Protein AF-C6PNU1-F1 (afdb_monomer_lite)

Structure (mmCIF, N/CA/C/O backbone):
data_AF-C6PNU1-F1
#
_entry.id   AF-C6PNU1-F1
#
loop_
_atom_site.group_PDB
_atom_site.id
_atom_site.type_symbol
_atom_site.label_atom_id
_atom_site.label_alt_id
_atom_site.label_comp_id
_atom_site.label_asym_id
_atom_site.label_entity_id
_atom_site.label_seq_id
_atom_site.pdbx_PDB_ins_code
_atom_site.Cartn_x
_atom_site.Cartn_y
_atom_site.Cartn_z
_atom_site.occupancy
_atom_site.B_iso_or_equiv
_atom_site.auth_seq_id
_atom_site.auth_comp_id
_atom_site.auth_asym_id
_atom_site.auth_atom_id
_atom_site.pdbx_PDB_model_num
ATOM 1 N N . MET A 1 1 ? -0.061 -14.669 -3.902 1.00 95.38 1 MET A N 1
ATOM 2 C CA . MET A 1 1 ? -0.138 -13.484 -3.033 1.00 95.38 1 MET A CA 1
ATOM 3 C C . MET A 1 1 ? -1.564 -12.977 -3.040 1.00 95.38 1 MET A C 1
ATOM 5 O O . MET A 1 1 ? -2.194 -13.043 -4.093 1.00 95.38 1 MET A O 1
ATOM 9 N N . LYS A 1 2 ? -2.041 -12.479 -1.906 1.00 98.56 2 LYS A N 1
ATOM 10 C CA . LYS A 1 2 ? -3.254 -11.677 -1.759 1.00 98.56 2 LYS A CA 1
ATOM 11 C C . LYS A 1 2 ? -2.869 -10.204 -1.843 1.00 98.56 2 LYS A C 1
ATOM 13 O O . LYS A 1 2 ? -2.161 -9.706 -0.969 1.00 98.56 2 LYS A O 1
ATOM 18 N N . VAL A 1 3 ? -3.282 -9.538 -2.913 1.00 98.75 3 VAL A N 1
ATOM 19 C CA . VAL A 1 3 ? -2.970 -8.137 -3.204 1.00 98.75 3 VAL A CA 1
ATOM 20 C C . VAL A 1 3 ? -4.196 -7.291 -2.886 1.00 98.75 3 VAL A C 1
ATOM 22 O O . VAL A 1 3 ? -5.222 -7.397 -3.553 1.00 98.75 3 VAL A O 1
ATOM 25 N N . ALA A 1 4 ? -4.090 -6.455 -1.861 1.00 98.88 4 ALA A N 1
ATOM 26 C CA . ALA A 1 4 ? -5.119 -5.494 -1.503 1.00 98.88 4 ALA A CA 1
ATOM 27 C C . ALA A 1 4 ? -4.995 -4.224 -2.343 1.00 98.88 4 ALA A C 1
ATOM 29 O O . ALA A 1 4 ? -3.889 -3.746 -2.606 1.00 98.88 4 ALA A O 1
ATOM 30 N N . ILE A 1 5 ? -6.133 -3.637 -2.687 1.00 98.88 5 ILE A N 1
ATOM 31 C CA . ILE A 1 5 ? -6.217 -2.293 -3.247 1.00 98.88 5 ILE A CA 1
ATOM 32 C C . ILE A 1 5 ? -7.028 -1.446 -2.292 1.00 98.88 5 ILE A C 1
ATOM 34 O O . ILE A 1 5 ? -8.172 -1.783 -1.989 1.00 98.88 5 ILE A O 1
ATOM 38 N N . ILE A 1 6 ? -6.419 -0.367 -1.809 1.00 98.81 6 ILE A N 1
ATOM 39 C CA . ILE A 1 6 ? -7.127 0.638 -1.028 1.00 98.81 6 ILE A CA 1
ATOM 40 C C . ILE A 1 6 ? -6.491 2.012 -1.212 1.00 98.81 6 ILE A C 1
ATOM 42 O O . ILE A 1 6 ? -5.275 2.125 -1.116 1.00 98.81 6 ILE A O 1
ATOM 46 N N . GLN A 1 7 ? -7.263 3.067 -1.464 1.00 98.56 7 GLN A N 1
ATOM 47 C CA . GLN A 1 7 ? -6.735 4.434 -1.616 1.00 98.56 7 GLN A CA 1
ATOM 48 C C . GLN A 1 7 ? -7.557 5.469 -0.846 1.00 98.56 7 GLN A C 1
ATOM 50 O O . GLN A 1 7 ? -8.731 5.246 -0.558 1.00 98.56 7 GLN A O 1
ATOM 55 N N . ALA A 1 8 ? -6.940 6.618 -0.553 1.00 97.75 8 ALA A N 1
ATOM 56 C CA . ALA A 1 8 ? -7.601 7.716 0.152 1.00 97.75 8 ALA A CA 1
ATOM 57 C C . ALA A 1 8 ? -8.758 8.328 -0.662 1.00 97.75 8 ALA A C 1
ATOM 59 O O . ALA A 1 8 ? -8.717 8.362 -1.897 1.00 97.75 8 ALA A O 1
ATOM 60 N N . SER A 1 9 ? -9.746 8.902 0.033 1.00 98.06 9 SER A N 1
ATOM 61 C CA . SER A 1 9 ? -10.999 9.394 -0.581 1.00 98.06 9 SER A CA 1
ATOM 62 C C . SER A 1 9 ? -10.790 10.467 -1.631 1.00 98.06 9 SER A C 1
ATOM 64 O O . SER A 1 9 ? -11.530 10.516 -2.610 1.00 98.06 9 SER A O 1
ATOM 66 N N . SER A 1 10 ? -9.733 11.273 -1.490 1.00 97.56 10 SER A N 1
ATOM 67 C CA . SER A 1 10 ? -9.393 12.308 -2.469 1.00 97.56 10 SER A CA 1
ATOM 68 C C . SER A 1 10 ? -9.168 11.758 -3.881 1.00 97.56 10 SER A C 1
ATOM 70 O O . SER A 1 10 ? -9.173 12.526 -4.839 1.00 97.56 10 SER A O 1
ATOM 72 N N . GLN A 1 11 ? -8.964 10.443 -4.025 1.00 98.25 11 GLN A N 1
ATOM 73 C CA . GLN A 1 11 ? -8.750 9.760 -5.298 1.00 98.25 11 GLN A CA 1
ATOM 74 C C . GLN A 1 11 ? -9.740 8.602 -5.531 1.00 98.25 11 GLN A C 1
ATOM 76 O O . GLN A 1 11 ? -9.498 7.767 -6.404 1.00 98.25 11 GLN A O 1
ATOM 81 N N . LYS A 1 12 ? -10.877 8.557 -4.812 1.00 97.88 12 LYS A N 1
ATOM 82 C CA . LYS A 1 12 ? -11.879 7.473 -4.922 1.00 97.88 12 LYS A CA 1
ATOM 83 C C . LYS A 1 12 ? -12.432 7.283 -6.336 1.00 97.88 12 LYS A C 1
ATOM 85 O O . LYS A 1 12 ? -12.622 6.154 -6.773 1.00 97.88 12 LYS A O 1
ATOM 90 N N . ALA A 1 13 ? -12.555 8.362 -7.114 1.00 98.12 13 ALA A N 1
ATOM 91 C CA . ALA A 1 13 ? -12.977 8.305 -8.518 1.00 98.12 13 ALA A CA 1
ATOM 92 C C . ALA A 1 13 ? -12.051 7.450 -9.414 1.00 98.12 13 ALA A C 1
ATOM 94 O O . ALA A 1 13 ? -12.478 6.981 -10.467 1.00 98.12 13 ALA A O 1
ATOM 95 N N . LYS A 1 14 ? -10.795 7.215 -9.004 1.00 98.25 14 LYS A N 1
ATOM 96 C CA . LYS A 1 14 ? -9.827 6.376 -9.731 1.00 98.25 14 LYS A CA 1
ATOM 97 C C . LYS A 1 14 ? -9.734 4.941 -9.205 1.00 98.25 14 LYS A C 1
ATOM 99 O O . LYS A 1 14 ? -8.938 4.172 -9.739 1.00 98.25 14 LYS A O 1
ATOM 104 N N . ASN A 1 15 ? -10.537 4.548 -8.212 1.00 98.69 15 ASN A N 1
ATOM 105 C CA . ASN A 1 15 ? -10.489 3.200 -7.635 1.00 98.69 15 ASN A CA 1
ATOM 106 C C . ASN A 1 15 ? -10.673 2.102 -8.698 1.00 98.69 15 ASN A C 1
ATOM 108 O O . ASN A 1 15 ? -9.849 1.197 -8.793 1.00 98.69 15 ASN A O 1
ATOM 112 N N . ASN A 1 16 ? -11.692 2.231 -9.557 1.00 98.50 16 ASN A N 1
ATOM 113 C CA . ASN A 1 16 ? -11.95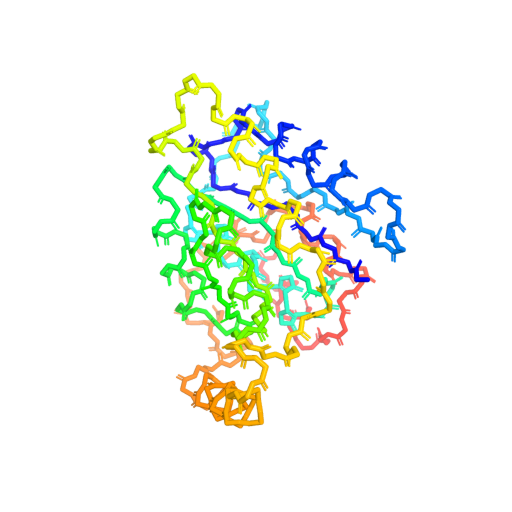5 1.265 -10.630 1.00 98.50 16 ASN A CA 1
ATOM 114 C C . ASN A 1 16 ? -10.797 1.172 -11.630 1.00 98.50 16 ASN A C 1
ATOM 116 O O . ASN A 1 16 ? -10.455 0.083 -12.086 1.00 98.50 16 ASN A O 1
ATOM 120 N N . LEU A 1 17 ? -10.173 2.305 -11.963 1.00 98.62 17 LEU A N 1
ATOM 121 C CA . LEU A 1 17 ? -8.997 2.321 -12.827 1.00 98.62 17 LEU A CA 1
ATOM 122 C C . LEU A 1 17 ? -7.832 1.573 -12.169 1.00 98.62 17 LEU A C 1
ATOM 124 O O . LEU A 1 17 ? -7.251 0.692 -12.798 1.00 98.62 17 LEU A O 1
ATOM 128 N N . LEU A 1 18 ? -7.530 1.886 -10.907 1.00 98.62 18 LEU A N 1
ATOM 129 C CA . LEU A 1 18 ? -6.468 1.230 -10.149 1.00 98.62 18 LEU A CA 1
ATOM 130 C C . LEU A 1 18 ? -6.699 -0.285 -10.067 1.00 98.62 18 LEU A C 1
ATOM 132 O O . LEU A 1 18 ? -5.805 -1.054 -10.413 1.00 98.62 18 LEU A O 1
ATOM 136 N N . TYR A 1 19 ? -7.911 -0.712 -9.705 1.00 98.75 19 TYR A N 1
ATOM 137 C CA . TYR A 1 19 ? -8.282 -2.125 -9.641 1.00 98.75 19 TYR A CA 1
ATOM 138 C C . TYR A 1 19 ? -8.109 -2.848 -10.971 1.00 98.75 19 TYR A C 1
ATOM 140 O O . TYR A 1 19 ? -7.425 -3.872 -11.035 1.00 98.75 19 TYR A O 1
ATOM 148 N N . ASN A 1 20 ? -8.651 -2.289 -12.050 1.00 98.75 20 ASN A N 1
ATOM 149 C CA . ASN A 1 20 ? -8.564 -2.912 -13.364 1.00 98.75 20 ASN A CA 1
ATOM 150 C C . ASN A 1 20 ? -7.121 -2.987 -13.883 1.00 98.75 20 ASN A C 1
ATOM 152 O O . ASN A 1 20 ? -6.762 -3.976 -14.524 1.00 98.75 20 ASN A O 1
ATOM 156 N N . SER A 1 21 ? -6.284 -1.987 -13.600 1.00 98.75 21 SER A N 1
ATOM 157 C CA . SER A 1 21 ? -4.867 -2.015 -13.978 1.00 98.75 21 SER A CA 1
ATOM 158 C C . SER A 1 21 ? -4.092 -3.091 -13.213 1.00 98.75 21 SER A C 1
ATOM 160 O O . SER A 1 21 ? -3.297 -3.818 -13.813 1.00 98.75 21 SER A O 1
ATOM 162 N N . VAL A 1 22 ? -4.361 -3.271 -11.914 1.00 98.62 22 VAL A N 1
ATOM 163 C CA . VAL A 1 22 ? -3.759 -4.357 -11.120 1.00 98.62 22 VAL A CA 1
ATOM 164 C C . VAL A 1 22 ? -4.219 -5.720 -11.628 1.00 98.62 22 VAL A C 1
ATOM 166 O O . VAL A 1 22 ? -3.377 -6.576 -11.885 1.00 98.62 22 VAL A O 1
ATOM 169 N N . MET A 1 23 ? -5.522 -5.908 -11.858 1.00 98.50 23 MET A N 1
ATOM 170 C CA . MET A 1 23 ? -6.069 -7.149 -12.421 1.00 98.50 23 MET A CA 1
ATOM 171 C C . MET A 1 23 ? -5.410 -7.515 -13.755 1.00 98.50 23 MET A C 1
ATOM 173 O O . MET A 1 23 ? -5.014 -8.662 -13.950 1.00 98.50 23 MET A O 1
ATOM 177 N N . ARG A 1 24 ? -5.228 -6.540 -14.658 1.00 98.44 24 ARG A N 1
ATOM 178 C CA . ARG A 1 24 ? -4.516 -6.741 -15.933 1.00 98.44 24 ARG A CA 1
ATOM 179 C C . ARG A 1 24 ? -3.058 -7.141 -15.732 1.00 98.44 24 ARG A C 1
ATOM 181 O O . ARG A 1 24 ? -2.595 -8.068 -16.389 1.00 98.44 24 ARG A O 1
ATOM 188 N N . THR A 1 25 ? -2.372 -6.472 -14.809 1.00 98.19 25 THR A N 1
ATOM 189 C CA . THR A 1 25 ? -0.957 -6.710 -14.486 1.00 98.19 25 THR A CA 1
ATOM 190 C C . THR A 1 25 ? -0.712 -8.139 -14.000 1.00 98.19 25 THR A C 1
ATOM 192 O O . THR A 1 25 ? 0.287 -8.773 -14.341 1.00 98.19 25 THR A O 1
ATOM 195 N N . VAL A 1 26 ? -1.618 -8.660 -13.169 1.00 97.62 26 VAL A N 1
ATOM 196 C CA . VAL A 1 26 ? -1.436 -9.954 -12.496 1.00 97.62 26 VAL A CA 1
ATOM 197 C C . VAL A 1 26 ? -2.268 -11.079 -13.109 1.00 97.62 26 VAL A C 1
ATOM 199 O O . VAL A 1 26 ? -2.310 -12.158 -12.530 1.00 97.62 26 VAL A O 1
ATOM 202 N N . LYS A 1 27 ? -2.884 -10.869 -14.282 1.00 95.31 27 LYS A N 1
ATOM 203 C CA . LYS A 1 27 ? -3.810 -11.823 -14.925 1.00 95.31 27 LYS A CA 1
ATOM 204 C C . LYS A 1 27 ? -3.233 -13.236 -15.101 1.00 95.31 27 LYS A C 1
ATOM 206 O O . LYS A 1 27 ? -3.939 -14.216 -14.899 1.00 95.31 27 LYS A O 1
ATOM 211 N N . ASP A 1 28 ? -1.942 -13.333 -15.426 1.00 94.62 28 ASP A N 1
ATOM 212 C CA . ASP A 1 28 ? -1.240 -14.604 -15.661 1.00 94.62 28 ASP A CA 1
ATOM 213 C C . ASP A 1 28 ? -0.542 -15.123 -14.388 1.00 94.62 28 ASP A C 1
ATOM 215 O O . ASP A 1 28 ? 0.161 -16.136 -14.398 1.00 94.62 28 ASP A O 1
ATOM 219 N N . LYS A 1 29 ? -0.714 -14.420 -13.263 1.00 94.06 29 LYS A N 1
ATOM 220 C CA . LYS A 1 29 ? -0.157 -14.775 -11.958 1.00 94.06 29 LYS A CA 1
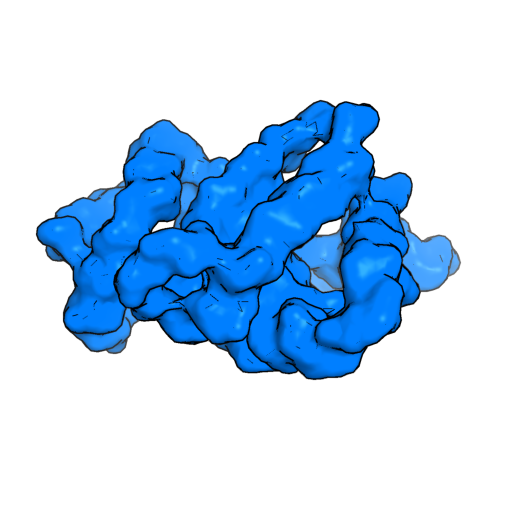ATOM 221 C C . LYS A 1 29 ? -1.257 -15.406 -11.107 1.00 94.06 29 LYS A C 1
ATOM 223 O O . LYS A 1 29 ? -2.405 -14.984 -11.122 1.00 94.06 29 LYS A O 1
ATOM 228 N N . LYS A 1 30 ? -0.899 -16.399 -10.288 1.00 94.62 30 LYS A N 1
ATOM 229 C CA . LYS A 1 30 ? -1.813 -17.032 -9.314 1.00 94.62 30 LYS A CA 1
ATOM 230 C C . LYS A 1 30 ? -2.016 -16.145 -8.075 1.00 94.62 30 LYS A C 1
ATOM 232 O O . LYS A 1 30 ? -1.726 -16.566 -6.952 1.00 94.62 30 LYS A O 1
ATOM 237 N N . TYR A 1 31 ? -2.378 -14.879 -8.278 1.00 97.50 31 TYR A N 1
ATOM 238 C CA . TYR A 1 31 ? -2.613 -13.901 -7.215 1.00 97.50 31 TYR A CA 1
ATOM 239 C C . TYR A 1 31 ? -4.109 -13.641 -7.055 1.00 97.50 31 TYR A C 1
ATOM 241 O O . TYR A 1 31 ? -4.860 -13.661 -8.022 1.00 97.50 31 TYR A O 1
ATOM 249 N N . GLU A 1 32 ? -4.525 -13.396 -5.819 1.00 98.06 32 GLU A N 1
ATOM 250 C CA . GLU A 1 32 ? -5.878 -12.964 -5.482 1.00 98.06 32 GLU A CA 1
ATOM 251 C C . GLU A 1 32 ? -5.845 -11.445 -5.304 1.00 98.06 32 GLU A C 1
ATOM 253 O O . GLU A 1 32 ? -5.009 -10.944 -4.554 1.00 98.06 32 GLU A O 1
ATOM 258 N N . VAL A 1 33 ? -6.709 -10.708 -6.001 1.00 98.56 33 VAL A N 1
ATOM 259 C CA . VAL A 1 33 ? -6.782 -9.244 -5.898 1.00 98.56 33 VAL A CA 1
ATOM 260 C C . VAL A 1 33 ? -8.080 -8.867 -5.203 1.00 98.56 33 VAL A C 1
ATOM 262 O O . VAL A 1 33 ? -9.161 -9.187 -5.697 1.00 98.56 33 VAL A O 1
ATOM 265 N N . ILE A 1 34 ? -7.975 -8.166 -4.076 1.00 98.81 34 ILE A N 1
ATOM 266 C CA . ILE A 1 34 ? -9.116 -7.750 -3.259 1.00 98.81 34 ILE A CA 1
ATOM 267 C C . ILE A 1 34 ? -9.168 -6.224 -3.225 1.00 98.81 34 ILE A C 1
ATOM 269 O O . ILE A 1 34 ? -8.200 -5.571 -2.839 1.00 98.81 34 ILE A O 1
ATOM 273 N N . ASN A 1 35 ? -10.296 -5.647 -3.634 1.00 98.75 35 ASN A N 1
ATOM 274 C CA . ASN A 1 35 ? -10.509 -4.205 -3.608 1.00 98.75 35 ASN A CA 1
ATOM 275 C C . ASN A 1 35 ? -11.290 -3.816 -2.352 1.00 98.75 35 ASN A C 1
ATOM 277 O O . ASN A 1 35 ? -12.444 -4.205 -2.193 1.00 98.75 35 ASN A O 1
ATOM 281 N N . PHE A 1 36 ? -10.660 -3.036 -1.481 1.00 98.75 36 PHE A N 1
ATOM 282 C CA . PHE A 1 36 ? -11.252 -2.519 -0.249 1.00 98.75 36 PHE A CA 1
ATOM 283 C C . PHE A 1 36 ? -11.731 -1.071 -0.400 1.00 98.75 36 PHE A C 1
ATOM 285 O O . PHE A 1 36 ? -12.007 -0.408 0.601 1.00 98.75 36 PHE A O 1
ATOM 292 N N . GLY A 1 37 ? -11.847 -0.569 -1.633 1.00 96.88 37 GLY A N 1
ATOM 293 C CA . GLY A 1 37 ? -12.299 0.785 -1.934 1.00 96.88 37 GLY A CA 1
ATOM 294 C C . GLY A 1 37 ? -11.242 1.834 -1.582 1.00 96.88 37 GLY A C 1
ATOM 295 O O . GLY A 1 37 ? -10.050 1.616 -1.697 1.00 96.88 37 GLY A O 1
ATOM 296 N N . ILE A 1 38 ? -11.585 3.041 -1.187 1.00 98.12 38 ILE A N 1
ATOM 297 C CA . ILE A 1 38 ? -12.923 3.612 -1.047 1.00 98.12 38 ILE A CA 1
ATOM 298 C C . ILE A 1 38 ? -13.558 3.731 -2.436 1.00 98.12 38 ILE A C 1
ATOM 300 O O . ILE A 1 38 ? -12.893 4.192 -3.371 1.00 98.12 38 ILE A O 1
ATOM 304 N N . PHE A 1 39 ? -14.796 3.266 -2.598 1.00 98.31 39 PHE A N 1
ATOM 305 C CA . PHE A 1 39 ? -15.460 3.257 -3.904 1.00 98.31 39 PHE A CA 1
ATOM 306 C C . PHE A 1 39 ? -15.978 4.659 -4.289 1.00 98.31 39 PHE A C 1
ATOM 308 O O . PHE A 1 39 ? -16.189 5.501 -3.412 1.00 98.31 39 PHE A O 1
ATOM 315 N N . PRO A 1 40 ? -16.124 4.968 -5.595 1.00 97.06 40 PRO A N 1
ATOM 316 C CA . PRO A 1 40 ? -16.482 6.312 -6.062 1.00 97.06 40 PRO A CA 1
ATOM 317 C C . PRO A 1 40 ? -17.789 6.872 -5.484 1.00 97.06 40 PRO A C 1
ATOM 319 O O . PRO A 1 40 ? -17.892 8.081 -5.275 1.00 97.06 40 PRO A O 1
ATOM 322 N N . ASP A 1 41 ? -18.757 5.995 -5.252 1.00 96.31 41 ASP A N 1
ATOM 323 C CA . ASP A 1 41 ? -20.121 6.253 -4.792 1.00 96.31 41 ASP A CA 1
ATOM 324 C C . ASP A 1 41 ? -20.263 6.285 -3.263 1.00 96.31 41 ASP A C 1
ATOM 326 O O . ASP A 1 41 ? -21.318 6.656 -2.756 1.00 96.31 41 ASP A O 1
ATOM 330 N N . GLU A 1 42 ? -19.207 5.960 -2.513 1.00 96.44 42 GLU A N 1
ATOM 331 C CA . GLU A 1 42 ? -19.242 6.044 -1.053 1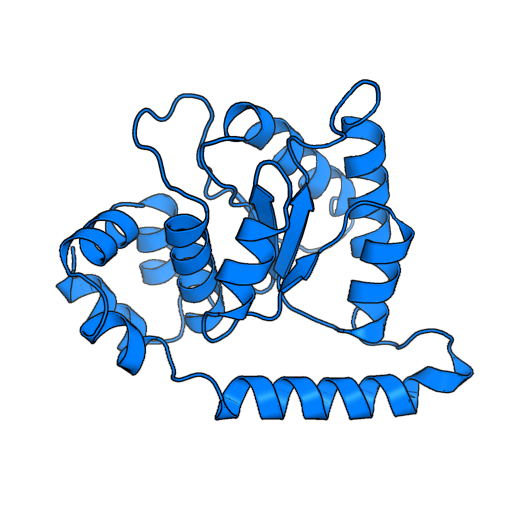.00 96.44 42 GLU A CA 1
ATOM 332 C C . GLU A 1 42 ? -19.269 7.502 -0.575 1.00 96.44 42 GLU A C 1
ATOM 334 O O . GLU A 1 42 ? -18.446 8.327 -0.984 1.00 96.44 42 GLU A O 1
ATOM 339 N N . GLU A 1 43 ? -20.182 7.813 0.345 1.00 94.81 43 GLU A N 1
ATOM 340 C CA . GLU A 1 43 ? -20.261 9.125 1.000 1.00 94.81 43 GLU A CA 1
ATOM 341 C C . GLU A 1 43 ? -19.270 9.259 2.162 1.00 94.81 43 GLU A C 1
ATOM 343 O O . GLU A 1 43 ? -18.750 10.345 2.416 1.00 94.81 43 GLU A O 1
ATOM 348 N N . ILE A 1 44 ? -18.982 8.154 2.859 1.00 95.81 44 ILE A N 1
ATOM 349 C CA . ILE A 1 44 ? -18.046 8.152 3.984 1.00 95.81 44 ILE A CA 1
ATOM 350 C C . ILE A 1 44 ? -16.626 8.316 3.451 1.00 95.81 44 ILE A C 1
ATOM 352 O O . ILE A 1 44 ? -16.116 7.490 2.694 1.00 95.81 44 ILE A O 1
ATOM 356 N N . GLU A 1 45 ? -15.961 9.374 3.900 1.00 97.19 45 GLU A N 1
ATOM 357 C CA . GLU A 1 45 ? -14.583 9.643 3.524 1.00 97.19 45 GLU A CA 1
ATOM 358 C C . GLU A 1 45 ? -13.589 9.117 4.559 1.00 97.19 45 GLU A C 1
ATOM 360 O O . GLU A 1 45 ? -13.680 9.402 5.755 1.00 97.19 45 GLU A O 1
ATOM 365 N N . TYR A 1 46 ? -12.566 8.427 4.068 1.00 98.38 46 TYR A N 1
ATOM 366 C CA . TYR A 1 46 ? -11.330 8.141 4.782 1.00 98.38 46 TYR A CA 1
ATOM 367 C C . TYR A 1 46 ? -10.169 8.941 4.184 1.00 98.38 46 TYR A C 1
ATOM 369 O O . TYR A 1 46 ? -9.901 8.922 2.973 1.00 98.38 46 TYR A O 1
ATOM 377 N N . SER A 1 47 ? -9.469 9.652 5.056 1.00 98.44 47 SER A N 1
ATOM 378 C CA . SER A 1 47 ? -8.203 10.327 4.799 1.00 98.44 47 SER A CA 1
ATOM 379 C C . SER A 1 47 ? -7.087 9.319 4.505 1.00 98.44 47 SER A C 1
ATOM 381 O O . SER A 1 47 ? -7.222 8.112 4.722 1.00 98.44 47 SER A O 1
ATOM 383 N N . TYR A 1 48 ? -5.933 9.809 4.045 1.00 98.50 48 TYR A N 1
ATOM 384 C CA . TYR A 1 48 ? -4.766 8.946 3.843 1.00 98.50 48 TYR A CA 1
ATOM 385 C C . TYR A 1 48 ? -4.220 8.365 5.161 1.00 98.50 48 TYR A C 1
ATOM 387 O O . TYR A 1 48 ? -3.602 7.308 5.129 1.00 98.50 48 TYR A O 1
ATOM 395 N N . ILE A 1 49 ? -4.463 9.014 6.309 1.00 98.56 49 ILE A N 1
ATOM 396 C CA . ILE A 1 49 ? -4.033 8.526 7.630 1.00 98.56 49 ILE A CA 1
ATOM 397 C C . ILE A 1 49 ? -4.912 7.349 8.064 1.00 98.56 49 ILE A C 1
ATOM 399 O O . ILE A 1 49 ? -4.398 6.293 8.423 1.00 98.56 49 ILE A O 1
ATOM 403 N N . GLU A 1 50 ? -6.234 7.501 7.968 1.00 98.75 50 GLU A N 1
ATOM 404 C CA . GLU A 1 50 ? -7.192 6.427 8.276 1.00 98.75 50 GLU A CA 1
ATOM 405 C C . GLU A 1 50 ? -7.012 5.244 7.321 1.00 98.75 50 GLU A C 1
ATOM 407 O O . GLU A 1 50 ? -6.983 4.091 7.742 1.00 98.75 50 GLU A O 1
ATOM 412 N N . THR A 1 51 ? -6.794 5.531 6.035 1.00 98.81 51 THR A N 1
ATOM 413 C CA . THR A 1 51 ? -6.488 4.502 5.036 1.00 98.81 51 THR A CA 1
ATOM 414 C C . THR A 1 51 ? -5.187 3.771 5.368 1.00 98.81 51 THR A C 1
ATOM 416 O O . THR A 1 51 ? -5.151 2.548 5.309 1.00 98.81 51 THR A O 1
ATOM 419 N N . ALA A 1 52 ? -4.126 4.472 5.777 1.00 98.81 52 ALA A N 1
ATOM 420 C CA . ALA A 1 52 ? -2.882 3.823 6.189 1.00 98.81 52 ALA A CA 1
ATOM 421 C C . ALA A 1 52 ? -3.065 2.929 7.430 1.00 98.81 52 ALA A C 1
ATOM 423 O O . ALA A 1 52 ? -2.457 1.860 7.496 1.00 98.81 52 ALA A O 1
ATOM 424 N N . MET A 1 53 ? -3.934 3.310 8.377 1.00 98.88 53 MET A N 1
ATOM 425 C CA . MET A 1 53 ? -4.301 2.440 9.502 1.00 98.88 53 MET A CA 1
ATOM 426 C C . MET A 1 53 ? -4.977 1.151 9.019 1.00 98.88 53 MET A C 1
ATOM 428 O O . MET A 1 53 ? -4.580 0.064 9.434 1.00 98.88 53 MET A O 1
ATOM 432 N N . LEU A 1 54 ? -5.925 1.246 8.081 1.00 98.88 54 LEU A N 1
ATOM 433 C CA . LEU A 1 54 ? -6.556 0.074 7.457 1.00 98.88 54 LEU A CA 1
ATOM 434 C C . LEU A 1 54 ? -5.525 -0.837 6.767 1.00 98.88 54 LEU A C 1
ATOM 436 O O . LEU A 1 54 ? -5.597 -2.058 6.890 1.00 98.88 54 LEU A O 1
ATOM 440 N N . ILE A 1 55 ? -4.534 -0.254 6.088 1.00 98.94 55 ILE A N 1
ATOM 441 C CA . ILE A 1 55 ? -3.427 -0.984 5.444 1.00 98.94 55 ILE A CA 1
ATOM 442 C C . ILE A 1 55 ? -2.579 -1.733 6.475 1.00 98.94 55 ILE A C 1
ATOM 444 O O . ILE A 1 55 ? -2.271 -2.909 6.278 1.00 98.94 55 ILE A O 1
ATOM 448 N N . SER A 1 56 ? -2.215 -1.070 7.575 1.00 98.81 56 SER A N 1
ATOM 449 C CA . SER A 1 56 ? -1.466 -1.697 8.666 1.00 98.81 56 SER A CA 1
ATOM 450 C C . SER A 1 56 ? -2.262 -2.848 9.283 1.00 98.81 56 SER A C 1
ATOM 452 O O . SER A 1 56 ? -1.716 -3.937 9.421 1.00 98.81 56 SER A O 1
ATOM 454 N N . ILE A 1 57 ? -3.566 -2.671 9.532 1.00 98.81 57 ILE A N 1
ATOM 455 C CA . ILE A 1 57 ? -4.454 -3.734 10.032 1.00 98.81 57 ILE A CA 1
ATOM 456 C C . ILE A 1 57 ? -4.474 -4.939 9.075 1.00 98.81 57 ILE A C 1
ATOM 458 O O . ILE A 1 57 ? -4.329 -6.082 9.515 1.00 98.81 57 ILE A O 1
ATOM 462 N N . LEU A 1 58 ? -4.616 -4.711 7.766 1.00 98.88 58 LEU A N 1
ATOM 463 C CA . LEU A 1 58 ? -4.615 -5.774 6.752 1.00 98.88 58 LEU A CA 1
ATOM 464 C C . LEU A 1 58 ? -3.299 -6.577 6.740 1.00 98.88 58 LEU A C 1
ATOM 466 O O . LEU A 1 58 ? -3.332 -7.806 6.628 1.00 98.88 58 LEU A O 1
ATOM 470 N N . LEU A 1 59 ? -2.157 -5.896 6.866 1.00 98.81 59 LEU A N 1
ATOM 471 C CA . LEU A 1 59 ? -0.825 -6.508 6.807 1.00 98.81 59 LEU A CA 1
ATOM 472 C C . LEU A 1 59 ? -0.411 -7.176 8.131 1.00 98.81 59 LEU A C 1
ATOM 474 O O . LEU A 1 59 ? 0.014 -8.330 8.116 1.00 98.81 59 LEU A O 1
ATOM 478 N N . GLU A 1 60 ? -0.583 -6.512 9.277 1.00 98.12 60 GLU A N 1
ATOM 479 C CA . GLU A 1 60 ? -0.270 -7.057 10.615 1.00 98.12 60 GLU A CA 1
ATOM 480 C C . GLU A 1 60 ? -1.162 -8.247 10.979 1.00 98.12 60 GLU A C 1
ATOM 482 O O . GLU A 1 60 ? -0.716 -9.208 11.610 1.00 98.12 60 GLU A O 1
ATOM 487 N N . SER A 1 61 ? -2.421 -8.233 10.531 1.00 98.44 61 SER A N 1
ATOM 488 C CA . SER A 1 61 ? -3.300 -9.395 10.676 1.00 98.44 61 SER A CA 1
ATOM 489 C C . SER A 1 61 ? -2.914 -10.559 9.765 1.00 98.44 61 SER A C 1
ATOM 491 O O . SER A 1 61 ? -3.424 -11.663 9.964 1.00 98.44 61 SER A O 1
ATOM 493 N N . LYS A 1 62 ? -2.027 -10.348 8.782 1.00 98.50 62 LYS A N 1
ATOM 494 C CA . LYS A 1 62 ? -1.675 -11.309 7.722 1.00 98.50 62 LYS A CA 1
ATOM 495 C C . LYS A 1 62 ? -2.881 -11.746 6.882 1.00 98.50 62 LYS A C 1
ATOM 497 O O . LYS A 1 62 ? -2.906 -12.858 6.353 1.00 98.50 62 LYS A O 1
ATOM 502 N N . ALA A 1 63 ? -3.902 -10.892 6.776 1.00 98.62 63 ALA A N 1
ATOM 503 C CA . ALA A 1 63 ? -5.062 -11.153 5.926 1.00 98.62 63 ALA A CA 1
ATOM 504 C C . ALA A 1 63 ? -4.707 -11.016 4.433 1.00 98.62 63 ALA A C 1
ATOM 506 O O . ALA A 1 63 ? -5.298 -11.700 3.588 1.00 98.62 63 ALA A O 1
ATOM 507 N N . VAL A 1 64 ? -3.728 -10.162 4.116 1.00 98.81 64 VAL A N 1
ATOM 508 C CA . VAL A 1 64 ? -3.182 -9.939 2.769 1.00 98.81 64 VAL A CA 1
ATOM 509 C C . VAL A 1 64 ? -1.652 -9.930 2.796 1.00 98.81 64 VAL A C 1
ATOM 511 O O . VAL A 1 64 ? -1.049 -9.744 3.850 1.00 98.81 64 VAL A O 1
ATOM 514 N N . ASP A 1 65 ? -1.025 -10.118 1.634 1.00 98.75 65 ASP A N 1
ATOM 515 C CA . ASP A 1 65 ? 0.438 -10.181 1.502 1.00 98.75 65 ASP A CA 1
ATOM 516 C C . ASP A 1 65 ? 1.045 -8.857 1.021 1.00 98.75 65 ASP A C 1
ATOM 518 O O . ASP A 1 65 ? 2.206 -8.557 1.305 1.00 98.75 65 ASP A O 1
ATOM 522 N N . PHE A 1 66 ? 0.285 -8.085 0.239 1.00 98.88 66 PHE A N 1
ATOM 523 C CA . PHE A 1 66 ? 0.770 -6.872 -0.407 1.00 98.88 66 PHE A CA 1
ATOM 524 C C . PHE A 1 66 ? -0.353 -5.854 -0.589 1.00 98.88 66 PHE A C 1
ATOM 526 O O . PHE A 1 66 ? -1.492 -6.247 -0.836 1.00 98.88 66 PHE A O 1
ATOM 533 N N . VAL A 1 67 ? -0.042 -4.559 -0.531 1.00 98.94 67 VAL A N 1
ATOM 534 C CA . VAL A 1 67 ? -1.029 -3.490 -0.741 1.00 98.94 67 VAL A CA 1
ATOM 535 C C . VAL A 1 67 ? -0.602 -2.512 -1.830 1.00 98.94 67 VAL A C 1
ATOM 537 O O . VAL A 1 67 ? 0.514 -1.999 -1.833 1.00 98.94 67 VAL A O 1
ATOM 540 N N . ILE A 1 68 ? -1.520 -2.205 -2.740 1.00 98.88 68 ILE A N 1
ATOM 541 C CA . ILE A 1 68 ? -1.388 -1.123 -3.715 1.00 98.88 68 ILE A CA 1
ATOM 542 C C . ILE A 1 68 ? -2.313 0.004 -3.271 1.00 98.88 68 ILE A C 1
ATOM 544 O O . ILE A 1 68 ? -3.525 -0.175 -3.143 1.00 98.88 68 ILE A O 1
ATOM 548 N N . THR A 1 69 ? -1.724 1.162 -3.002 1.00 98.88 69 THR A N 1
ATOM 549 C CA . THR A 1 69 ? -2.418 2.319 -2.449 1.00 98.88 69 THR A CA 1
ATOM 550 C C . THR A 1 69 ? -1.996 3.615 -3.133 1.00 98.88 69 THR A C 1
ATOM 552 O O . THR A 1 69 ? -1.215 3.630 -4.085 1.00 98.88 69 THR A O 1
ATOM 555 N N . GLY A 1 70 ? -2.541 4.729 -2.665 1.00 98.00 70 GLY A N 1
ATOM 556 C CA . GLY A 1 70 ? -2.201 6.054 -3.133 1.00 98.00 70 GLY A CA 1
ATOM 557 C C . GLY A 1 70 ? -3.048 7.134 -2.479 1.00 98.00 70 GLY A C 1
ATOM 558 O O . GLY A 1 70 ? -4.081 6.894 -1.848 1.00 98.00 70 GLY A O 1
ATOM 559 N N . CYS A 1 71 ? -2.597 8.363 -2.664 1.00 97.69 71 CYS A N 1
ATOM 560 C CA . CYS A 1 71 ? -3.378 9.572 -2.434 1.00 97.69 71 CYS A CA 1
ATOM 561 C C . CYS A 1 71 ? -3.065 10.554 -3.570 1.00 97.69 71 CYS A C 1
ATOM 563 O O . CYS A 1 71 ? -2.516 10.147 -4.594 1.00 97.69 71 CYS A O 1
ATOM 565 N N . SER A 1 72 ? -3.395 11.838 -3.423 1.00 97.81 72 SER A N 1
ATOM 566 C CA . SER A 1 72 ? -3.172 12.822 -4.488 1.00 97.81 72 SER A CA 1
ATOM 567 C C . SER A 1 72 ? -1.712 12.845 -4.959 1.00 97.81 72 SER A C 1
ATOM 569 O O . SER A 1 72 ? -1.456 12.592 -6.128 1.00 97.81 72 SER A O 1
ATOM 571 N N . SER A 1 73 ? -0.739 13.058 -4.072 1.00 97.81 73 SER A N 1
ATOM 572 C CA . SER A 1 73 ? 0.688 13.026 -4.437 1.00 97.81 73 SER A CA 1
ATOM 573 C C . SER A 1 73 ? 1.381 11.696 -4.144 1.00 97.81 73 SER A C 1
ATOM 575 O O . SER A 1 73 ? 2.572 11.578 -4.386 1.00 97.81 73 SER A O 1
ATOM 577 N N . GLY A 1 74 ? 0.697 10.721 -3.537 1.00 98.19 74 GLY A N 1
ATOM 578 C CA . GLY A 1 74 ? 1.295 9.468 -3.054 1.00 98.19 74 GLY A CA 1
ATOM 579 C C . GLY A 1 74 ? 2.216 9.615 -1.826 1.00 98.19 74 GLY A C 1
ATOM 580 O O . GLY A 1 74 ? 2.290 8.698 -1.006 1.00 98.19 74 GLY A O 1
ATOM 581 N N . GLN A 1 75 ? 2.849 10.772 -1.624 1.00 98.38 75 GLN A N 1
ATOM 582 C CA . GLN A 1 75 ? 3.800 11.019 -0.532 1.00 98.38 75 GLN A CA 1
ATOM 583 C C . GLN A 1 75 ? 3.163 10.907 0.858 1.00 98.38 75 GLN A C 1
ATOM 585 O O . GLN A 1 75 ? 3.675 10.199 1.722 1.00 98.38 75 GLN A O 1
ATOM 590 N N . GLY A 1 76 ? 2.008 11.549 1.072 1.00 98.44 76 GLY A N 1
ATOM 591 C CA . GLY A 1 76 ? 1.318 11.497 2.369 1.00 98.44 76 GLY A CA 1
ATOM 592 C C . GLY A 1 76 ? 0.944 10.069 2.775 1.00 98.44 76 GLY A C 1
ATOM 593 O O . GLY A 1 76 ? 1.145 9.673 3.920 1.00 98.44 76 GLY A O 1
ATOM 594 N N . MET A 1 77 ? 0.482 9.267 1.812 1.00 98.75 77 MET A N 1
ATOM 595 C CA . MET A 1 77 ? 0.168 7.855 2.030 1.00 98.75 77 MET A CA 1
ATOM 596 C C . MET A 1 77 ? 1.426 7.030 2.337 1.00 98.75 77 MET A C 1
ATOM 598 O O . MET A 1 77 ? 1.408 6.230 3.270 1.00 98.75 77 MET A O 1
ATOM 602 N N . MET A 1 78 ? 2.530 7.250 1.611 1.00 98.75 78 MET A N 1
ATOM 603 C CA . MET A 1 78 ? 3.811 6.586 1.885 1.00 98.75 78 MET A CA 1
ATOM 604 C C . MET A 1 78 ? 4.299 6.891 3.309 1.00 98.75 78 MET A C 1
ATOM 606 O O . MET A 1 78 ? 4.704 5.972 4.023 1.00 98.75 78 MET A O 1
ATOM 610 N N . LEU A 1 79 ? 4.249 8.158 3.732 1.00 98.75 79 LEU A N 1
ATOM 611 C CA . LEU A 1 79 ? 4.651 8.573 5.078 1.00 98.75 79 LEU A CA 1
ATOM 612 C C . LEU A 1 79 ? 3.758 7.937 6.145 1.00 98.75 79 LEU A C 1
ATOM 614 O O . LEU A 1 79 ? 4.274 7.323 7.072 1.00 98.75 79 LEU A O 1
ATOM 618 N N . ALA A 1 80 ? 2.433 8.015 5.993 1.00 98.69 80 ALA A N 1
ATOM 619 C CA . ALA A 1 80 ? 1.500 7.430 6.954 1.00 98.69 80 ALA A CA 1
ATOM 620 C C . ALA A 1 80 ? 1.678 5.908 7.078 1.00 98.69 80 ALA A C 1
ATOM 622 O O . ALA A 1 80 ? 1.768 5.392 8.189 1.00 98.69 80 ALA A O 1
ATOM 623 N N . CYS A 1 81 ? 1.824 5.199 5.954 1.00 98.75 81 CYS A N 1
ATOM 624 C CA . CYS A 1 81 ? 2.123 3.769 5.946 1.00 98.75 81 CYS A CA 1
ATOM 625 C C . CYS A 1 81 ? 3.433 3.465 6.684 1.00 98.75 81 CYS A C 1
ATOM 627 O O . CYS A 1 81 ? 3.469 2.615 7.567 1.00 98.75 81 CYS A O 1
ATOM 629 N N . ASN A 1 82 ? 4.517 4.180 6.370 1.00 98.56 82 ASN A N 1
ATOM 630 C CA . ASN A 1 82 ? 5.810 3.930 7.006 1.00 98.56 82 ASN A CA 1
ATOM 631 C C . ASN A 1 82 ? 5.891 4.399 8.467 1.00 98.56 82 ASN A C 1
ATOM 633 O O . ASN A 1 82 ? 6.848 4.019 9.138 1.00 98.56 82 ASN A O 1
ATOM 637 N N . SER A 1 83 ? 4.903 5.129 8.983 1.00 97.69 83 SER A N 1
ATOM 638 C CA . SER A 1 83 ? 4.765 5.430 10.415 1.00 97.69 83 SER A CA 1
ATOM 639 C C . SER A 1 83 ? 4.067 4.319 11.208 1.00 97.69 83 SER A C 1
ATOM 641 O O . SER A 1 83 ? 4.117 4.330 12.435 1.00 97.69 83 SER A O 1
ATOM 643 N N . LEU A 1 84 ? 3.436 3.353 10.534 1.00 98.00 84 LEU A N 1
ATOM 644 C CA . LEU A 1 84 ? 2.656 2.285 11.161 1.00 98.00 84 LEU A CA 1
ATOM 645 C C . LEU A 1 84 ? 3.393 0.935 11.136 1.00 98.00 84 LEU A C 1
ATOM 647 O O . LEU A 1 84 ? 4.233 0.705 10.253 1.00 98.00 84 LEU A O 1
ATOM 651 N N . PRO A 1 85 ? 3.129 0.046 12.111 1.00 96.94 85 PRO A N 1
ATOM 652 C CA . PRO A 1 85 ? 3.730 -1.285 12.164 1.00 96.94 85 PRO A CA 1
ATOM 653 C C . PRO A 1 85 ? 3.279 -2.187 11.017 1.00 96.94 85 PRO A C 1
ATOM 655 O O . PRO A 1 85 ? 2.238 -1.973 10.396 1.00 96.94 85 PRO A O 1
ATOM 658 N N . GLY A 1 86 ? 4.115 -3.175 10.708 1.00 95.69 86 GLY A N 1
ATOM 659 C CA . GLY A 1 86 ? 3.856 -4.167 9.665 1.00 95.69 86 GLY A CA 1
ATOM 660 C C . GLY A 1 86 ? 3.889 -3.639 8.236 1.00 95.69 86 GLY A C 1
ATOM 661 O O . GLY A 1 86 ? 3.677 -4.416 7.307 1.00 95.69 86 GLY A O 1
ATOM 662 N N . VAL A 1 87 ? 4.185 -2.351 8.024 1.00 98.44 87 VAL A N 1
ATOM 663 C CA . VAL A 1 87 ? 4.221 -1.747 6.689 1.00 98.44 87 VAL A CA 1
ATOM 664 C C . VAL A 1 87 ? 5.621 -1.247 6.330 1.00 98.44 87 VAL A C 1
ATOM 666 O O . VAL A 1 87 ? 6.263 -0.487 7.067 1.00 98.44 87 VAL A O 1
ATOM 669 N N . LEU A 1 88 ? 6.070 -1.656 5.143 1.00 98.56 88 LEU A N 1
ATOM 670 C CA . LEU A 1 88 ? 7.220 -1.118 4.428 1.00 98.56 88 LEU A CA 1
ATOM 671 C C . LEU A 1 88 ? 6.743 -0.678 3.041 1.00 98.56 88 LEU A C 1
ATOM 673 O O . LEU A 1 88 ? 6.634 -1.495 2.120 1.00 98.56 88 LEU A O 1
ATOM 677 N N . CYS A 1 89 ? 6.419 0.611 2.929 1.00 98.88 89 CYS A N 1
ATOM 678 C CA . CYS A 1 89 ? 5.746 1.183 1.766 1.00 98.88 89 CYS A CA 1
ATOM 679 C C . CYS A 1 89 ? 6.722 1.962 0.878 1.00 98.88 89 CYS A C 1
ATOM 681 O O . CYS A 1 89 ? 7.379 2.891 1.349 1.00 98.88 89 CYS A O 1
ATOM 683 N N . GLY A 1 90 ? 6.814 1.601 -0.399 1.00 98.81 90 GLY A N 1
ATOM 684 C CA . GLY A 1 90 ? 7.557 2.374 -1.396 1.00 98.81 90 GLY A CA 1
ATOM 685 C C . GLY A 1 90 ? 6.690 3.455 -2.036 1.00 98.81 90 GLY A C 1
ATOM 686 O O . GLY A 1 90 ? 5.505 3.235 -2.270 1.00 98.81 90 GLY A O 1
ATOM 687 N N . TYR A 1 91 ? 7.272 4.603 -2.366 1.00 98.75 91 TYR A N 1
ATOM 688 C CA . TYR A 1 91 ? 6.674 5.527 -3.330 1.00 98.75 91 TYR A CA 1
ATOM 689 C C . TYR A 1 91 ? 7.110 5.117 -4.736 1.00 98.75 91 TYR A C 1
ATOM 691 O O . TYR A 1 91 ? 8.304 4.936 -4.972 1.00 98.75 91 TYR A O 1
ATOM 699 N N . VAL A 1 92 ? 6.150 4.925 -5.641 1.00 98.25 92 VAL A N 1
ATOM 700 C CA . VAL A 1 92 ? 6.416 4.485 -7.017 1.00 98.25 92 VAL A CA 1
ATOM 701 C C . VAL A 1 92 ? 5.634 5.372 -7.980 1.00 98.25 92 VAL A C 1
ATOM 703 O O . VAL A 1 92 ? 4.419 5.252 -8.095 1.00 98.25 92 VAL A O 1
ATOM 706 N N . GLU A 1 93 ? 6.309 6.307 -8.643 1.00 97.81 93 GLU A N 1
ATOM 707 C CA . GLU A 1 93 ? 5.655 7.223 -9.595 1.00 97.81 93 GLU A CA 1
ATOM 708 C C . GLU A 1 93 ? 5.837 6.811 -11.053 1.00 97.81 93 GLU A C 1
ATOM 710 O O . GLU A 1 93 ? 5.077 7.246 -11.920 1.00 97.81 93 GLU A O 1
ATOM 715 N N . ASN A 1 94 ? 6.834 5.971 -11.326 1.00 98.50 94 ASN A N 1
ATOM 716 C CA . ASN A 1 94 ? 7.206 5.547 -12.665 1.00 98.50 94 ASN A CA 1
ATOM 717 C C . ASN A 1 94 ? 7.688 4.077 -12.677 1.00 98.50 94 ASN A C 1
ATOM 719 O O . ASN A 1 94 ? 7.933 3.478 -11.620 1.00 98.50 94 ASN A O 1
ATOM 723 N N . PRO A 1 95 ? 7.847 3.466 -13.867 1.00 98.81 95 PRO A N 1
ATOM 724 C CA . PRO A 1 95 ? 8.205 2.054 -13.968 1.00 98.81 95 PRO A CA 1
ATOM 725 C C . PRO A 1 95 ? 9.574 1.673 -13.372 1.00 98.81 95 PRO A C 1
ATOM 727 O O . PRO A 1 95 ? 9.640 0.635 -12.705 1.00 98.81 95 PRO A O 1
ATOM 730 N N . PRO A 1 96 ? 10.660 2.456 -13.546 1.00 98.69 96 PRO A N 1
ATOM 731 C CA . PRO A 1 96 ? 11.921 2.209 -12.842 1.00 98.69 96 PRO A CA 1
ATOM 732 C C . PRO A 1 96 ? 11.792 2.163 -11.316 1.00 98.69 96 PRO A C 1
ATOM 734 O O . PRO A 1 96 ? 12.332 1.237 -10.707 1.00 98.69 96 PRO A O 1
ATOM 737 N N . ASP A 1 97 ? 11.050 3.087 -10.700 1.00 98.69 97 ASP A N 1
ATOM 738 C CA . ASP A 1 97 ? 10.863 3.109 -9.242 1.00 98.69 97 ASP A CA 1
ATOM 739 C C . ASP A 1 97 ? 10.188 1.828 -8.750 1.00 98.69 97 ASP A C 1
ATOM 741 O O . ASP A 1 97 ? 10.664 1.181 -7.815 1.00 98.69 97 ASP A O 1
ATOM 745 N N . ALA A 1 98 ? 9.111 1.414 -9.422 1.00 98.81 98 ALA A N 1
ATOM 746 C CA . ALA A 1 98 ? 8.403 0.179 -9.104 1.00 98.81 98 ALA A CA 1
ATOM 747 C C . ALA A 1 98 ? 9.274 -1.065 -9.303 1.00 98.81 98 ALA A C 1
ATOM 749 O O . ALA A 1 98 ? 9.272 -1.969 -8.458 1.00 98.81 98 ALA A O 1
ATOM 750 N N . TYR A 1 99 ? 10.047 -1.102 -10.393 1.00 98.81 99 TYR A N 1
ATOM 751 C CA . TYR A 1 99 ? 10.960 -2.204 -10.660 1.00 98.81 99 TYR A CA 1
ATOM 752 C C . TYR A 1 99 ? 12.018 -2.320 -9.552 1.00 98.81 99 TYR A C 1
ATOM 754 O O . TYR A 1 99 ? 12.213 -3.393 -8.974 1.00 98.81 99 TYR A O 1
ATOM 762 N N . LEU A 1 100 ? 12.677 -1.211 -9.214 1.00 98.75 100 LEU A N 1
ATOM 763 C CA . LEU A 1 100 ? 13.732 -1.182 -8.204 1.00 98.75 100 LEU A CA 1
ATOM 764 C C . LEU A 1 100 ? 13.190 -1.445 -6.799 1.00 98.75 100 LEU A C 1
ATOM 766 O O . LEU A 1 100 ? 13.816 -2.205 -6.061 1.00 98.75 100 LEU A O 1
ATOM 770 N N . PHE A 1 101 ? 12.015 -0.920 -6.444 1.00 98.88 101 PHE A N 1
ATOM 771 C CA . PHE A 1 101 ? 11.368 -1.216 -5.165 1.00 98.88 101 PHE A CA 1
ATOM 772 C C . PHE A 1 101 ? 11.152 -2.722 -4.977 1.00 98.88 101 PHE A C 1
ATOM 774 O O . PHE A 1 101 ? 11.548 -3.291 -3.953 1.00 98.88 101 PHE A O 1
ATOM 781 N N . GLY A 1 102 ? 10.571 -3.388 -5.980 1.00 98.56 102 GLY A N 1
ATOM 782 C CA . GLY A 1 102 ? 10.297 -4.819 -5.903 1.00 98.56 102 GLY A CA 1
ATOM 783 C C . GLY A 1 102 ? 11.575 -5.651 -5.791 1.00 98.56 102 GLY A C 1
ATOM 784 O O . GLY A 1 102 ? 11.632 -6.607 -5.018 1.00 98.56 102 GLY A O 1
ATOM 785 N N . ARG A 1 103 ? 12.631 -5.279 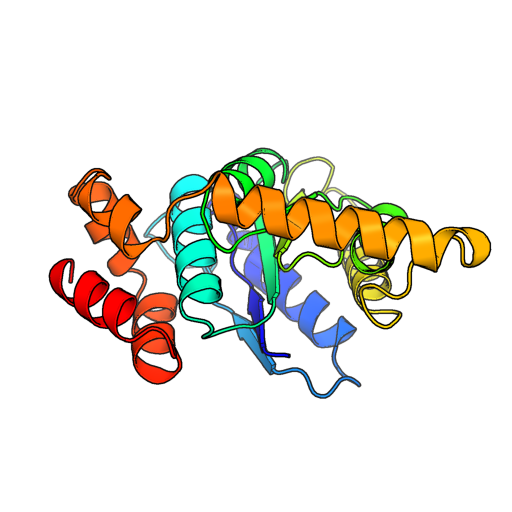-6.519 1.00 98.44 103 ARG A N 1
ATOM 786 C CA . ARG A 1 103 ? 13.895 -6.035 -6.572 1.00 98.44 103 ARG A CA 1
ATOM 787 C C . ARG A 1 103 ? 14.820 -5.763 -5.394 1.00 98.44 103 ARG A C 1
ATOM 789 O O . ARG A 1 103 ? 15.451 -6.697 -4.904 1.00 98.44 103 ARG A O 1
ATOM 796 N N . ILE A 1 104 ? 14.910 -4.514 -4.949 1.00 98.62 104 ILE A N 1
ATOM 797 C CA . ILE A 1 104 ? 15.839 -4.076 -3.905 1.00 98.62 104 ILE A CA 1
ATOM 798 C C . ILE A 1 104 ? 15.159 -4.128 -2.542 1.00 98.62 104 ILE A C 1
ATOM 800 O O . ILE A 1 104 ? 15.612 -4.870 -1.678 1.00 98.62 104 ILE A O 1
ATOM 804 N N . ASN A 1 105 ? 14.089 -3.357 -2.348 1.00 98.56 105 ASN A N 1
ATOM 805 C CA . ASN A 1 105 ? 13.516 -3.105 -1.024 1.00 98.56 105 ASN A CA 1
ATOM 806 C C . ASN A 1 105 ? 12.617 -4.238 -0.535 1.00 98.56 105 ASN A C 1
ATOM 808 O O . ASN A 1 105 ? 12.484 -4.419 0.676 1.00 98.56 105 ASN A O 1
ATOM 812 N N . ASN A 1 106 ? 12.005 -4.993 -1.455 1.00 98.38 106 ASN A N 1
ATOM 813 C CA . ASN A 1 106 ? 11.161 -6.144 -1.127 1.00 98.38 106 ASN A CA 1
ATOM 814 C C . ASN A 1 106 ? 10.134 -5.806 -0.021 1.00 98.38 106 ASN A C 1
ATOM 816 O O . ASN A 1 106 ? 10.005 -6.532 0.973 1.00 98.38 106 ASN A O 1
ATOM 820 N N . GLY A 1 107 ? 9.503 -4.633 -0.133 1.00 98.50 107 GLY A N 1
ATOM 821 C CA . GLY A 1 107 ? 8.466 -4.184 0.792 1.00 98.50 107 GLY A CA 1
ATOM 822 C C . GLY A 1 107 ? 7.128 -4.864 0.521 1.00 98.50 107 GLY A C 1
ATOM 823 O O . GLY A 1 107 ? 7.029 -5.745 -0.331 1.00 98.50 107 GLY A O 1
ATOM 824 N N . ASN A 1 108 ? 6.102 -4.458 1.262 1.00 98.81 108 ASN A N 1
ATOM 825 C CA . ASN A 1 108 ? 4.767 -5.064 1.216 1.00 98.81 108 ASN A CA 1
ATOM 826 C C . ASN A 1 108 ? 3.648 -4.056 0.918 1.00 98.81 108 ASN A C 1
ATOM 828 O O . ASN A 1 108 ? 2.473 -4.415 0.936 1.00 98.81 108 ASN A O 1
ATOM 832 N N . ALA A 1 109 ? 3.992 -2.806 0.617 1.00 98.94 109 ALA A N 1
ATOM 833 C CA . ALA A 1 109 ? 3.044 -1.834 0.104 1.00 98.94 109 ALA A CA 1
ATOM 834 C C . ALA A 1 109 ? 3.705 -0.890 -0.905 1.00 98.94 109 ALA A C 1
ATOM 836 O O . ALA A 1 109 ? 4.909 -0.633 -0.834 1.00 98.94 109 ALA A O 1
ATOM 837 N N . VAL A 1 110 ? 2.913 -0.342 -1.823 1.00 98.94 110 VAL A N 1
ATOM 838 C CA . VAL A 1 110 ? 3.327 0.774 -2.681 1.00 98.94 110 VAL A CA 1
ATOM 839 C C . VAL A 1 110 ? 2.278 1.871 -2.688 1.00 98.94 110 VAL A C 1
ATOM 841 O O . VAL A 1 110 ? 1.081 1.593 -2.739 1.00 98.94 110 VAL A O 1
ATOM 844 N N . SER A 1 111 ? 2.738 3.116 -2.679 1.00 98.88 111 SER A N 1
ATOM 845 C CA . SER A 1 111 ? 1.918 4.307 -2.840 1.00 98.88 111 SER A CA 1
ATOM 846 C C . SER A 1 111 ? 2.194 4.958 -4.190 1.00 98.88 111 SER A C 1
ATOM 848 O O . SER A 1 111 ? 3.329 5.351 -4.473 1.00 98.88 111 SER A O 1
ATOM 850 N N . PHE A 1 112 ? 1.147 5.093 -5.001 1.00 98.69 112 PHE A N 1
ATOM 851 C CA . PHE A 1 112 ? 1.189 5.740 -6.309 1.00 98.69 112 PHE A CA 1
ATOM 852 C C . PHE A 1 112 ? 0.568 7.155 -6.246 1.00 98.69 112 PHE A C 1
ATOM 854 O O . PHE A 1 112 ? -0.442 7.350 -5.553 1.00 98.69 112 PHE A O 1
ATOM 861 N N . PRO A 1 113 ? 1.121 8.160 -6.954 1.00 98.31 113 PRO A N 1
ATOM 862 C CA . PRO A 1 113 ? 0.518 9.489 -7.069 1.00 98.31 113 PRO A CA 1
ATOM 863 C C . PRO A 1 113 ? -0.711 9.452 -7.990 1.00 98.31 113 PRO A C 1
ATOM 865 O O . PRO A 1 113 ? -0.615 9.544 -9.209 1.00 98.31 113 PRO A O 1
ATOM 868 N N . LEU A 1 114 ? -1.904 9.314 -7.412 1.00 98.19 114 LEU A N 1
ATOM 869 C CA . LEU A 1 114 ? -3.151 9.191 -8.178 1.00 98.19 114 LEU A CA 1
ATOM 870 C C . LEU A 1 114 ? -3.733 10.548 -8.620 1.00 98.19 114 LEU A C 1
ATOM 872 O O . LEU A 1 114 ? -4.710 10.577 -9.362 1.00 98.19 114 LEU A O 1
ATOM 876 N N . GLY A 1 115 ? -3.174 11.674 -8.173 1.00 97.44 115 GLY A N 1
ATOM 877 C CA . GLY A 1 115 ? -3.617 13.025 -8.538 1.00 97.44 115 GLY A CA 1
ATOM 878 C C . GLY A 1 115 ? -2.523 13.875 -9.185 1.00 97.44 115 GLY A C 1
ATOM 879 O O . GLY A 1 115 ? -2.708 14.383 -10.287 1.00 97.44 115 GLY A O 1
ATOM 880 N N . LEU A 1 116 ? -1.384 14.035 -8.508 1.00 97.00 116 LEU A N 1
ATOM 881 C CA . LEU A 1 116 ? -0.248 14.808 -9.002 1.00 97.00 116 LEU A CA 1
ATOM 882 C C . LEU A 1 116 ? 0.340 14.126 -10.240 1.00 97.00 116 LEU A C 1
ATOM 884 O O . LEU A 1 116 ? 0.598 12.929 -10.213 1.00 97.00 116 LEU A O 1
ATOM 888 N N . ASN A 1 117 ? 0.543 14.893 -11.313 1.00 94.19 117 ASN A N 1
ATOM 889 C CA . ASN A 1 117 ? 1.017 14.401 -12.612 1.00 94.19 117 ASN A CA 1
ATOM 890 C C . ASN A 1 117 ? 0.138 13.298 -13.241 1.00 94.19 117 ASN A C 1
ATOM 892 O O . ASN A 1 117 ? 0.545 12.660 -14.208 1.00 94.19 117 ASN A O 1
ATOM 896 N N . PHE A 1 118 ? -1.095 13.108 -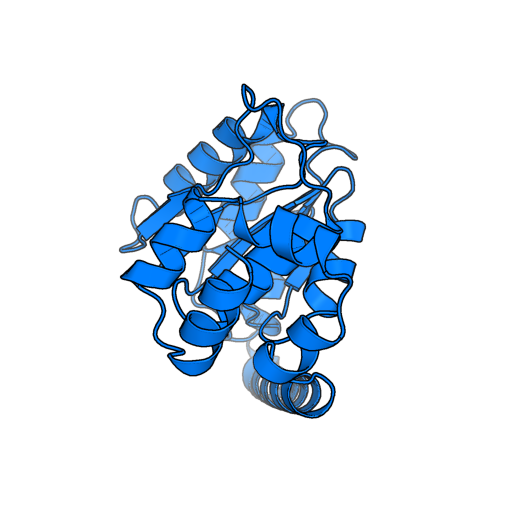12.755 1.00 97.12 118 PHE A N 1
ATOM 897 C CA . PHE A 1 118 ? -2.065 12.176 -13.329 1.00 97.12 118 PHE A CA 1
ATOM 898 C C . PHE A 1 118 ? -2.947 12.894 -14.361 1.00 97.12 118 PHE A C 1
ATOM 900 O O . PHE A 1 118 ? -4.135 13.137 -14.142 1.00 97.12 118 PHE A O 1
ATOM 907 N N . GLY A 1 119 ? -2.317 13.309 -15.461 1.00 95.81 119 GLY A N 1
ATOM 908 C CA . GLY A 1 119 ? -2.961 13.983 -16.588 1.00 95.81 119 GLY A CA 1
ATOM 909 C C . GLY A 1 119 ? -3.238 13.035 -17.754 1.00 95.81 119 GLY A C 1
ATOM 910 O O . GLY A 1 119 ? -3.585 11.871 -17.565 1.00 95.81 119 GLY A O 1
ATOM 911 N N . TRP A 1 120 ? -3.066 13.540 -18.975 1.00 96.50 120 TRP A N 1
ATOM 912 C CA . TRP A 1 120 ? -3.156 12.726 -20.187 1.00 96.50 120 TRP A CA 1
ATOM 913 C C . TRP A 1 120 ? -2.154 11.570 -20.126 1.00 96.50 120 TRP A C 1
ATOM 915 O O . TRP A 1 120 ? -1.000 11.781 -19.755 1.00 96.50 120 TRP A O 1
ATOM 925 N N . ALA A 1 121 ? -2.603 10.364 -20.488 1.00 96.88 121 ALA A N 1
ATOM 926 C CA . ALA A 1 121 ? -1.827 9.126 -20.404 1.00 96.88 121 ALA A CA 1
ATOM 927 C C . ALA A 1 121 ? -1.375 8.732 -18.979 1.00 96.88 121 ALA A C 1
ATOM 929 O O . ALA A 1 121 ? -0.511 7.863 -18.820 1.00 96.88 121 ALA A O 1
ATOM 930 N N . GLY A 1 122 ? -1.967 9.309 -17.925 1.00 98.06 122 GLY A N 1
ATOM 931 C CA . GLY A 1 122 ? -1.693 8.911 -16.541 1.00 98.06 122 GLY A CA 1
ATOM 932 C C . GLY A 1 122 ? -2.035 7.440 -16.277 1.00 98.06 122 GLY A C 1
ATOM 933 O O . GLY A 1 122 ? -1.306 6.738 -15.577 1.00 98.06 122 GLY A O 1
ATOM 934 N N . GLU A 1 123 ? -3.093 6.933 -16.907 1.00 98.38 123 GLU A N 1
ATOM 935 C CA . GLU A 1 123 ? -3.490 5.527 -16.881 1.00 98.38 123 GLU A CA 1
ATOM 936 C C . GLU A 1 123 ? -2.479 4.597 -17.563 1.00 98.38 123 GLU A C 1
ATOM 938 O O . GLU A 1 123 ? -2.301 3.463 -17.116 1.00 98.38 123 GLU A O 1
ATOM 943 N N . ILE A 1 124 ? -1.785 5.079 -18.601 1.00 98.56 124 ILE A N 1
ATOM 944 C CA . ILE A 1 124 ? -0.711 4.335 -19.269 1.00 98.56 124 ILE A CA 1
ATOM 945 C C . ILE A 1 124 ? 0.498 4.256 -18.338 1.00 98.56 124 ILE A C 1
ATOM 947 O O . ILE A 1 124 ? 1.029 3.167 -18.126 1.00 98.56 124 ILE A O 1
ATOM 951 N N . ASN A 1 125 ? 0.900 5.375 -17.723 1.00 98.69 125 ASN A N 1
ATOM 952 C CA . ASN A 1 125 ? 1.989 5.371 -16.744 1.00 98.69 125 ASN A CA 1
ATOM 953 C C . ASN A 1 125 ? 1.677 4.449 -15.555 1.00 98.69 125 ASN A C 1
ATOM 955 O O . ASN A 1 125 ? 2.534 3.665 -15.146 1.00 98.69 125 ASN A O 1
ATOM 959 N N . LEU A 1 126 ? 0.445 4.489 -15.038 1.00 98.75 126 LEU A N 1
ATOM 960 C CA . LEU A 1 126 ? -0.012 3.581 -13.988 1.00 98.75 126 LEU A CA 1
ATOM 961 C C . LEU A 1 126 ? 0.133 2.114 -14.416 1.00 98.75 126 LEU A C 1
ATOM 963 O O . LEU A 1 126 ? 0.711 1.327 -13.669 1.00 98.75 126 LEU A O 1
ATOM 967 N N . GLN A 1 127 ? -0.352 1.747 -15.608 1.00 98.81 127 GLN A N 1
ATOM 968 C CA . GLN A 1 127 ? -0.249 0.374 -16.111 1.00 98.81 127 GLN A CA 1
ATOM 969 C C . GLN A 1 127 ? 1.215 -0.061 -16.248 1.00 98.81 127 GLN A C 1
ATOM 971 O O . GLN A 1 127 ? 1.595 -1.070 -15.666 1.00 98.81 127 GLN A O 1
ATOM 976 N N . CYS A 1 128 ? 2.059 0.731 -16.916 1.00 98.81 128 CYS A N 1
ATOM 977 C CA . CYS A 1 128 ? 3.483 0.421 -17.076 1.00 98.81 128 CYS A CA 1
ATOM 978 C C . CYS A 1 128 ? 4.212 0.305 -15.729 1.00 98.81 128 CYS A C 1
ATOM 980 O O . CYS A 1 128 ? 5.099 -0.535 -15.567 1.00 98.81 128 CYS A O 1
ATOM 982 N N . THR A 1 129 ? 3.848 1.145 -14.756 1.00 98.88 129 THR A N 1
ATOM 983 C CA . THR A 1 129 ? 4.430 1.120 -13.409 1.00 98.88 129 THR A CA 1
ATOM 984 C C . THR A 1 129 ? 4.054 -0.159 -12.670 1.00 98.88 129 THR A C 1
ATOM 986 O O . THR A 1 129 ? 4.921 -0.808 -12.086 1.00 98.88 129 THR A O 1
ATOM 989 N N . LEU A 1 130 ? 2.786 -0.567 -12.734 1.00 98.81 130 LEU A N 1
ATOM 990 C CA . LEU A 1 130 ? 2.315 -1.814 -12.132 1.00 98.81 130 LEU A CA 1
ATOM 991 C C . LEU A 1 130 ? 2.905 -3.046 -12.831 1.00 98.81 130 LEU A C 1
ATOM 993 O O . LEU A 1 130 ? 3.392 -3.947 -12.145 1.00 98.81 130 LEU A O 1
ATOM 997 N N . ASP A 1 131 ? 2.949 -3.058 -14.164 1.00 98.69 131 ASP A N 1
ATOM 998 C CA . ASP A 1 131 ? 3.592 -4.117 -14.951 1.00 98.69 131 ASP A CA 1
ATOM 999 C C . ASP A 1 131 ? 5.040 -4.301 -14.500 1.00 98.69 131 ASP A C 1
ATOM 1001 O O . ASP A 1 131 ? 5.469 -5.414 -14.183 1.00 98.69 131 ASP A O 1
ATOM 1005 N N . LYS A 1 132 ? 5.775 -3.191 -14.357 1.00 98.81 132 LYS A N 1
ATOM 1006 C CA . LYS A 1 132 ? 7.135 -3.234 -13.835 1.00 98.81 132 LYS A CA 1
ATOM 1007 C C . LYS A 1 132 ? 7.208 -3.591 -12.365 1.00 98.81 132 LYS A C 1
ATOM 1009 O O . LYS A 1 132 ? 8.170 -4.247 -12.008 1.00 98.81 132 LYS A O 1
ATOM 1014 N N . LEU A 1 133 ? 6.233 -3.293 -11.514 1.00 98.75 133 LEU A N 1
ATOM 1015 C CA . LEU A 1 133 ? 6.249 -3.753 -10.121 1.00 98.75 133 LEU A CA 1
ATOM 1016 C C . LEU A 1 133 ? 6.288 -5.286 -10.026 1.00 98.75 133 LEU A C 1
ATOM 1018 O O . LEU A 1 133 ? 7.083 -5.832 -9.258 1.00 98.75 133 LEU A O 1
ATOM 1022 N N . PHE A 1 134 ? 5.491 -5.983 -10.839 1.00 98.12 134 PHE A N 1
ATOM 1023 C CA . PHE A 1 134 ? 5.340 -7.441 -10.770 1.00 98.12 134 PHE A CA 1
ATOM 1024 C C . PHE A 1 134 ? 6.080 -8.224 -11.867 1.00 98.12 134 PHE A C 1
ATOM 1026 O O . PHE A 1 134 ? 5.866 -9.430 -11.982 1.00 98.12 134 PHE A O 1
ATOM 1033 N N . ASP A 1 135 ? 6.943 -7.585 -12.655 1.00 96.75 135 ASP A N 1
ATOM 1034 C CA . ASP A 1 135 ? 7.660 -8.202 -13.787 1.00 96.75 135 ASP A CA 1
ATOM 1035 C C . ASP A 1 135 ? 8.499 -9.429 -13.370 1.00 96.75 135 ASP A C 1
ATOM 1037 O O . ASP A 1 135 ? 8.417 -10.502 -13.964 1.00 96.75 135 ASP A O 1
ATOM 1041 N N . GLU A 1 136 ? 9.229 -9.311 -12.258 1.00 96.69 136 GLU A N 1
ATOM 1042 C CA . GLU A 1 136 ? 10.161 -10.324 -11.749 1.00 96.69 136 GLU A CA 1
ATOM 1043 C C . GLU A 1 136 ? 9.924 -10.631 -10.260 1.00 96.69 136 GLU A C 1
ATOM 1045 O O . GLU A 1 136 ? 9.276 -9.843 -9.559 1.00 96.69 136 GLU A O 1
ATOM 1050 N N . PRO A 1 137 ? 10.456 -11.756 -9.732 1.00 97.06 137 PRO A N 1
ATOM 1051 C CA . PRO A 1 137 ? 10.347 -12.065 -8.313 1.00 97.06 137 PRO A CA 1
ATOM 1052 C C . PRO A 1 137 ? 10.898 -10.941 -7.424 1.00 97.06 137 PRO A C 1
ATOM 1054 O O . PRO A 1 137 ? 11.924 -10.322 -7.713 1.00 97.06 137 PRO A O 1
ATOM 1057 N N . PHE A 1 138 ? 10.214 -10.682 -6.312 1.00 98.31 138 PHE A N 1
ATOM 1058 C CA . PHE A 1 138 ? 10.627 -9.657 -5.359 1.00 98.31 138 PHE A CA 1
ATOM 1059 C C . PHE A 1 138 ? 11.903 -10.072 -4.610 1.00 98.31 138 PHE A C 1
ATOM 1061 O O . PHE A 1 138 ? 12.129 -11.250 -4.332 1.00 98.31 138 PHE A O 1
ATOM 1068 N N . GLY A 1 139 ? 12.736 -9.093 -4.255 1.00 98.25 139 GLY A N 1
ATOM 1069 C CA . GLY A 1 139 ? 13.919 -9.285 -3.412 1.00 98.25 139 GLY A CA 1
ATOM 1070 C C . GLY A 1 139 ? 15.098 -10.008 -4.064 1.00 98.25 139 GLY A C 1
ATOM 1071 O O . GLY A 1 139 ? 16.035 -10.381 -3.358 1.00 98.25 139 GLY A O 1
ATOM 1072 N N . ILE A 1 140 ? 15.099 -10.206 -5.385 1.00 98.25 140 ILE A N 1
ATOM 1073 C CA . ILE A 1 140 ? 16.232 -10.831 -6.094 1.00 98.25 140 ILE A CA 1
ATOM 1074 C C . ILE A 1 140 ? 17.465 -9.918 -6.208 1.00 98.25 140 ILE A C 1
ATOM 1076 O O . ILE A 1 140 ? 18.546 -10.407 -6.518 1.00 98.25 140 ILE A O 1
ATOM 1080 N N . GLY A 1 141 ? 17.325 -8.621 -5.911 1.00 98.00 141 GLY A N 1
ATOM 1081 C CA . GLY A 1 141 ? 18.390 -7.622 -5.956 1.00 98.00 141 GLY A CA 1
ATOM 1082 C C . GLY A 1 141 ? 18.635 -7.026 -7.347 1.00 98.00 141 GLY A C 1
ATOM 1083 O O . GLY A 1 141 ? 18.523 -7.703 -8.365 1.00 98.00 141 GLY A O 1
ATOM 1084 N N . TYR A 1 142 ? 18.993 -5.739 -7.384 1.00 98.12 142 TYR A N 1
ATOM 1085 C CA . TYR A 1 142 ? 19.416 -5.034 -8.597 1.00 98.12 142 TYR A CA 1
ATOM 1086 C C . TYR A 1 142 ? 20.475 -3.954 -8.267 1.00 98.12 142 TYR A C 1
ATOM 1088 O O . TYR A 1 142 ? 20.339 -3.279 -7.240 1.00 98.12 142 TYR A O 1
ATOM 1096 N N . PRO A 1 143 ? 21.509 -3.758 -9.112 1.00 98.06 143 PRO A N 1
ATOM 1097 C CA . PRO A 1 143 ? 21.875 -4.633 -10.228 1.00 98.06 143 PRO A CA 1
ATOM 1098 C C . PRO A 1 143 ? 22.373 -5.996 -9.710 1.00 98.06 143 PRO A C 1
ATOM 1100 O O . PRO A 1 143 ? 22.680 -6.145 -8.527 1.00 98.06 143 PRO A O 1
ATOM 1103 N N . LYS A 1 144 ? 22.419 -7.016 -10.575 1.00 97.00 144 LYS A N 1
ATOM 1104 C CA . LYS A 1 144 ? 22.637 -8.417 -10.163 1.00 97.00 144 LYS A CA 1
ATOM 1105 C C . LYS A 1 144 ? 23.936 -8.628 -9.371 1.00 97.00 144 LYS A C 1
ATOM 1107 O O . LYS A 1 144 ? 23.942 -9.400 -8.417 1.00 97.00 144 LYS A O 1
ATOM 1112 N N . GLN A 1 145 ? 25.009 -7.917 -9.718 1.00 98.25 145 GLN A N 1
ATOM 1113 C CA . GLN A 1 145 ? 26.293 -7.977 -9.009 1.00 98.25 145 GLN A CA 1
ATOM 1114 C C . GLN A 1 145 ? 26.217 -7.487 -7.552 1.00 98.25 145 GLN A C 1
ATOM 1116 O O . GLN A 1 145 ? 27.007 -7.917 -6.717 1.00 98.25 145 GLN A O 1
ATOM 1121 N N . ASP A 1 146 ? 25.229 -6.651 -7.229 1.00 98.25 146 ASP A N 1
ATOM 1122 C CA . ASP A 1 146 ? 25.026 -6.083 -5.895 1.00 98.25 146 ASP A CA 1
ATOM 1123 C C . ASP A 1 146 ? 23.956 -6.833 -5.084 1.00 98.25 146 ASP A C 1
ATOM 1125 O O . ASP A 1 146 ? 23.698 -6.481 -3.929 1.00 98.25 146 ASP A O 1
ATOM 1129 N N . ALA A 1 147 ? 23.325 -7.864 -5.659 1.00 98.38 147 ALA A N 1
ATOM 1130 C CA . ALA A 1 147 ? 22.130 -8.500 -5.109 1.00 98.38 147 ALA A CA 1
ATOM 1131 C C . ALA A 1 147 ? 22.305 -8.988 -3.663 1.00 98.38 147 ALA A C 1
ATOM 1133 O O . ALA A 1 147 ? 21.493 -8.652 -2.802 1.00 98.38 147 ALA A O 1
ATOM 1134 N N . ILE A 1 148 ? 23.400 -9.699 -3.371 1.00 98.44 148 ILE A N 1
ATOM 1135 C CA . ILE A 1 148 ? 23.685 -10.247 -2.032 1.00 98.44 148 ILE A CA 1
ATOM 1136 C C . ILE A 1 148 ? 23.765 -9.124 -0.990 1.00 98.44 148 ILE A C 1
ATOM 1138 O O . ILE A 1 148 ? 23.191 -9.219 0.097 1.00 98.44 148 ILE A O 1
ATOM 1142 N N . ARG A 1 149 ? 24.446 -8.023 -1.331 1.00 98.31 149 ARG A N 1
ATOM 1143 C CA . ARG A 1 149 ? 24.574 -6.856 -0.453 1.00 98.31 149 ARG A CA 1
ATOM 1144 C C . ARG A 1 149 ? 23.213 -6.200 -0.216 1.00 98.31 149 ARG A C 1
ATOM 1146 O O . ARG A 1 149 ? 22.857 -5.955 0.931 1.00 98.31 149 ARG A O 1
ATOM 1153 N N . LYS A 1 150 ? 22.423 -5.982 -1.272 1.00 98.31 150 LYS A N 1
ATOM 1154 C CA . LYS A 1 150 ? 21.084 -5.370 -1.178 1.00 98.31 150 LYS A CA 1
ATOM 1155 C C . LYS A 1 150 ? 20.096 -6.218 -0.375 1.00 98.31 150 LYS A C 1
ATOM 1157 O O . LYS A 1 150 ? 19.310 -5.671 0.395 1.00 98.31 150 LYS A O 1
ATOM 1162 N N . GLN A 1 151 ? 20.156 -7.541 -0.507 1.00 98.62 151 GLN A N 1
ATOM 1163 C CA . GLN A 1 151 ? 19.353 -8.467 0.293 1.00 98.62 151 GLN A CA 1
ATOM 1164 C C . GLN A 1 151 ? 19.725 -8.394 1.777 1.00 98.62 151 GLN A C 1
ATOM 1166 O O . GLN A 1 151 ? 18.836 -8.339 2.630 1.00 98.62 151 GLN A O 1
ATOM 1171 N N . ARG A 1 152 ? 21.027 -8.338 2.094 1.00 98.56 152 ARG A N 1
ATOM 1172 C CA . ARG A 1 152 ? 21.511 -8.165 3.471 1.00 98.56 152 ARG A CA 1
ATOM 1173 C C . ARG A 1 152 ? 21.039 -6.840 4.072 1.00 98.56 152 ARG A C 1
ATOM 1175 O O . ARG A 1 152 ? 20.508 -6.842 5.181 1.00 98.56 152 ARG A O 1
ATOM 1182 N N . ASP A 1 153 ? 21.187 -5.742 3.337 1.00 98.44 153 ASP A N 1
ATOM 1183 C CA . ASP A 1 153 ? 20.786 -4.407 3.795 1.00 98.44 153 ASP A CA 1
ATOM 1184 C C . ASP A 1 153 ? 19.261 -4.329 3.998 1.00 98.44 153 ASP A C 1
ATOM 1186 O O . ASP A 1 153 ? 18.788 -3.800 5.002 1.00 98.44 153 ASP A O 1
ATOM 1190 N N . THR A 1 154 ? 18.474 -4.945 3.111 1.00 98.25 154 THR A N 1
ATOM 1191 C CA . THR A 1 154 ? 17.010 -5.027 3.247 1.00 98.25 154 THR A CA 1
ATOM 1192 C C . THR A 1 154 ? 16.580 -5.875 4.439 1.00 98.25 154 THR A C 1
ATOM 1194 O O . THR A 1 154 ? 15.624 -5.525 5.132 1.00 98.25 154 THR A O 1
ATOM 1197 N N . LYS A 1 155 ? 17.287 -6.974 4.727 1.00 98.38 155 LYS A N 1
ATOM 1198 C CA . LYS A 1 155 ? 17.039 -7.762 5.940 1.00 98.38 155 LYS A CA 1
ATOM 1199 C C . LYS A 1 155 ? 17.275 -6.915 7.192 1.00 98.38 155 LYS A C 1
ATOM 1201 O O . LYS A 1 155 ? 16.423 -6.914 8.075 1.00 98.38 155 LYS A O 1
ATOM 1206 N N . LEU A 1 156 ? 18.375 -6.158 7.235 1.00 98.44 156 LEU A N 1
ATOM 1207 C CA . LEU A 1 156 ? 18.662 -5.235 8.334 1.00 98.44 156 LEU A CA 1
ATOM 1208 C C . LEU A 1 156 ? 17.588 -4.143 8.456 1.00 98.44 156 LEU A C 1
ATOM 1210 O O . LEU A 1 156 ? 17.113 -3.893 9.559 1.00 98.44 156 LEU A O 1
ATOM 1214 N N . LEU A 1 157 ? 17.150 -3.548 7.342 1.00 98.00 157 LEU A N 1
ATOM 1215 C CA . LEU A 1 157 ? 16.063 -2.564 7.328 1.00 98.00 157 LEU A CA 1
ATOM 1216 C C . LEU A 1 157 ? 14.775 -3.131 7.937 1.00 98.00 157 LEU A C 1
ATOM 1218 O O . LEU A 1 157 ? 14.150 -2.466 8.759 1.00 98.00 157 LEU A O 1
ATOM 1222 N N . LYS A 1 158 ? 14.388 -4.359 7.570 1.00 97.38 158 LYS A N 1
ATOM 1223 C CA . LYS A 1 158 ? 13.199 -5.020 8.131 1.00 97.38 158 LYS A CA 1
ATOM 1224 C C . LYS A 1 158 ? 13.345 -5.272 9.634 1.00 97.38 158 LYS A C 1
ATOM 1226 O O . LYS A 1 158 ? 12.394 -5.029 10.366 1.00 97.38 158 LYS A O 1
ATOM 1231 N N . THR A 1 159 ? 14.532 -5.669 10.100 1.00 97.12 159 THR A N 1
ATOM 1232 C CA . THR A 1 159 ? 14.823 -5.794 11.539 1.00 97.12 159 THR A CA 1
ATOM 1233 C C . THR A 1 159 ? 14.732 -4.448 12.263 1.00 97.12 159 THR A C 1
ATOM 1235 O O . THR A 1 159 ? 14.124 -4.371 13.323 1.00 97.12 159 THR A O 1
ATOM 1238 N N . ILE A 1 160 ? 15.283 -3.368 11.698 1.00 97.25 160 ILE A N 1
ATOM 1239 C CA . ILE A 1 160 ? 15.184 -2.023 12.290 1.00 97.25 160 ILE A CA 1
ATOM 1240 C C . ILE A 1 160 ? 13.720 -1.560 12.340 1.00 97.25 160 ILE A C 1
ATOM 1242 O O . ILE A 1 160 ? 13.272 -1.013 13.346 1.00 97.25 160 ILE A O 1
ATOM 1246 N N . ASN A 1 161 ? 12.956 -1.803 11.275 1.00 94.88 161 ASN A N 1
ATOM 1247 C CA . ASN A 1 161 ? 11.539 -1.452 11.202 1.00 94.88 161 ASN A CA 1
ATOM 1248 C C . ASN A 1 161 ? 10.723 -2.173 12.288 1.00 94.88 161 ASN A C 1
ATOM 1250 O O . ASN A 1 161 ? 9.923 -1.526 12.956 1.00 94.88 161 ASN A O 1
ATOM 1254 N N . SER A 1 162 ? 10.982 -3.465 12.526 1.00 92.50 162 SER A N 1
ATOM 1255 C CA . SER A 1 162 ? 10.258 -4.241 13.540 1.00 92.50 162 SER A CA 1
ATOM 1256 C C . SER A 1 162 ? 10.606 -3.865 14.980 1.00 92.50 162 SER A C 1
ATOM 1258 O O . SER A 1 162 ? 9.772 -4.041 15.853 1.00 92.50 162 SER A O 1
ATOM 1260 N N . ILE A 1 163 ? 11.821 -3.374 15.261 1.00 95.12 163 ILE A N 1
ATOM 1261 C CA . ILE A 1 163 ? 12.206 -2.985 16.635 1.00 95.12 163 ILE A CA 1
ATOM 1262 C C . ILE A 1 163 ? 11.872 -1.528 16.968 1.00 95.12 163 ILE A C 1
ATOM 1264 O O . ILE A 1 163 ? 11.750 -1.179 18.137 1.00 95.12 163 ILE A O 1
ATOM 1268 N N . THR A 1 164 ? 11.768 -0.656 15.961 1.00 96.31 164 THR A N 1
ATOM 1269 C CA . THR A 1 164 ? 11.469 0.772 16.179 1.00 96.31 164 THR A CA 1
ATOM 1270 C C . THR A 1 164 ? 9.972 1.068 16.191 1.00 96.31 164 THR A C 1
ATOM 1272 O O . THR A 1 164 ? 9.566 2.126 16.672 1.00 96.31 164 THR A O 1
ATOM 1275 N N . LYS A 1 165 ? 9.143 0.138 15.707 1.00 94.88 165 LYS A N 1
ATOM 1276 C CA . LYS A 1 165 ? 7.684 0.249 15.694 1.00 94.88 165 LYS A CA 1
ATOM 1277 C C . LYS A 1 165 ? 7.068 -0.786 16.627 1.00 94.88 165 LYS A C 1
ATOM 1279 O O . LYS A 1 165 ? 7.446 -1.948 16.597 1.00 94.88 165 LYS A O 1
ATOM 1284 N N . ARG A 1 166 ? 6.101 -0.351 17.433 1.00 94.31 166 ARG A N 1
ATOM 1285 C CA . ARG A 1 166 ? 5.300 -1.231 18.296 1.00 94.31 166 ARG A CA 1
ATOM 1286 C C . ARG A 1 166 ? 4.233 -1.938 17.470 1.00 94.31 166 ARG A C 1
ATOM 1288 O O . ARG A 1 166 ? 3.724 -1.331 16.533 1.00 94.31 166 ARG A O 1
ATOM 1295 N N . GLU A 1 167 ? 3.853 -3.151 17.850 1.00 95.31 167 GLU A N 1
ATOM 1296 C CA . GLU A 1 167 ? 2.745 -3.878 17.217 1.00 95.31 167 GLU A CA 1
ATOM 1297 C C . GLU A 1 167 ? 1.412 -3.127 17.364 1.00 95.31 167 GLU A C 1
ATOM 1299 O O . GLU A 1 167 ? 1.220 -2.349 18.306 1.00 95.31 167 GLU A O 1
ATOM 1304 N N . LEU A 1 168 ? 0.461 -3.365 16.450 1.00 97.44 168 LEU A N 1
ATOM 1305 C CA . LEU A 1 168 ? -0.833 -2.664 16.484 1.00 97.44 168 LEU A CA 1
ATOM 1306 C C . LEU A 1 168 ? -1.584 -2.850 17.804 1.00 97.44 168 LEU A C 1
ATOM 1308 O O . LEU A 1 168 ? -2.261 -1.920 18.237 1.00 97.44 168 LEU A O 1
ATOM 1312 N N . VAL A 1 169 ? -1.428 -4.004 18.453 1.00 97.38 169 VAL A N 1
ATOM 1313 C CA . VAL A 1 169 ? -2.056 -4.303 19.748 1.00 97.38 169 VAL A CA 1
ATOM 1314 C C . VAL A 1 169 ? -1.625 -3.329 20.851 1.00 97.38 169 VAL A C 1
ATOM 1316 O O . VAL A 1 169 ? -2.420 -2.998 21.725 1.00 97.38 169 VAL A O 1
ATOM 1319 N N . GLU A 1 170 ? -0.411 -2.774 20.767 1.00 97.00 170 GLU A N 1
ATOM 1320 C CA . GLU A 1 170 ? 0.068 -1.735 21.686 1.00 97.00 170 GLU A CA 1
ATOM 1321 C C . GLU A 1 170 ? -0.263 -0.308 21.229 1.00 97.00 170 GLU A C 1
ATOM 1323 O O . GLU A 1 170 ? -0.303 0.618 22.049 1.00 97.00 170 GLU A O 1
ATOM 1328 N N . VAL A 1 171 ? -0.398 -0.104 19.916 1.00 96.75 171 VAL A N 1
ATOM 1329 C CA . VAL A 1 171 ? -0.584 1.219 19.304 1.00 96.75 171 VAL A CA 1
ATOM 1330 C C . VAL A 1 171 ? -2.046 1.648 19.365 1.00 96.75 171 VAL A C 1
ATOM 1332 O O . VAL A 1 171 ? -2.323 2.760 19.810 1.00 96.75 171 VAL A O 1
ATOM 1335 N N . ILE A 1 172 ? -2.974 0.778 18.959 1.00 98.06 172 ILE A N 1
ATOM 1336 C CA . ILE A 1 172 ? -4.412 1.073 18.860 1.00 98.06 172 ILE A CA 1
ATOM 1337 C C . ILE A 1 172 ? -4.999 1.626 20.174 1.00 98.06 172 ILE A C 1
ATOM 1339 O O . ILE A 1 172 ? -5.666 2.658 20.106 1.00 98.06 172 ILE A O 1
ATOM 1343 N N . PRO A 1 173 ? -4.704 1.068 21.370 1.00 97.88 173 PRO A N 1
ATOM 1344 C CA . PRO A 1 173 ? -5.231 1.594 22.636 1.00 97.88 173 PRO A CA 1
ATOM 1345 C C . PRO A 1 173 ? -4.787 3.022 22.979 1.00 97.88 173 PRO A C 1
ATOM 1347 O O . PRO A 1 173 ? -5.343 3.637 23.884 1.00 97.88 173 PRO A O 1
ATOM 1350 N N . LYS A 1 174 ? -3.760 3.541 22.297 1.00 97.69 174 LYS A N 1
ATOM 1351 C CA . LYS A 1 174 ? -3.199 4.884 22.513 1.00 97.69 174 LYS A CA 1
ATOM 1352 C C . LYS A 1 174 ? -3.650 5.892 21.463 1.00 97.69 174 LYS A C 1
ATOM 1354 O O . LYS A 1 174 ? -3.305 7.068 21.570 1.00 97.69 174 LYS A O 1
ATOM 1359 N N . ILE A 1 175 ? -4.351 5.433 20.433 1.00 97.19 175 ILE A N 1
ATOM 1360 C CA . ILE A 1 175 ? -4.929 6.289 19.406 1.00 97.19 175 ILE A CA 1
ATOM 1361 C C . ILE A 1 175 ? -6.289 6.784 19.893 1.00 97.19 175 ILE A C 1
ATOM 1363 O O . ILE A 1 175 ? -6.961 6.128 20.687 1.00 97.19 175 ILE A O 1
ATOM 1367 N N . ASP A 1 176 ? -6.672 7.966 19.416 1.00 97.94 176 ASP A N 1
ATOM 1368 C CA . ASP A 1 176 ? -7.995 8.531 19.641 1.00 97.94 176 ASP A CA 1
ATOM 1369 C C . ASP A 1 176 ? -9.119 7.510 19.360 1.00 97.94 176 ASP A C 1
ATOM 1371 O O . ASP A 1 176 ? -9.113 6.791 18.353 1.00 97.94 176 ASP A O 1
ATOM 1375 N N . LEU A 1 177 ? -10.082 7.436 20.281 1.00 97.31 177 LEU A N 1
ATOM 1376 C CA . LEU A 1 177 ? -11.145 6.433 20.250 1.00 97.31 177 LEU A CA 1
ATOM 1377 C C . LEU A 1 177 ? -12.065 6.618 19.039 1.00 97.31 177 LEU A C 1
ATOM 1379 O O . LEU A 1 177 ? -12.450 5.629 18.410 1.00 97.31 177 LEU A O 1
ATOM 1383 N N . ASP A 1 178 ? -12.406 7.860 18.697 1.00 97.69 178 ASP A N 1
ATOM 1384 C CA . ASP A 1 178 ? -13.307 8.154 17.583 1.00 97.69 178 ASP A CA 1
ATOM 1385 C C . ASP A 1 178 ? -12.625 7.891 16.238 1.00 97.69 178 ASP A C 1
ATOM 1387 O O . ASP A 1 178 ? -13.250 7.330 15.330 1.00 97.69 178 ASP A O 1
ATOM 1391 N N . PHE A 1 179 ? -11.322 8.172 16.137 1.00 98.25 179 PHE A N 1
ATOM 1392 C CA . PHE A 1 179 ? -10.498 7.739 15.010 1.00 98.25 179 PHE A CA 1
ATOM 1393 C C . PHE A 1 179 ? -10.565 6.217 14.821 1.00 98.25 179 PHE A C 1
ATOM 1395 O O . PHE A 1 179 ? -10.881 5.745 13.725 1.00 98.25 179 PHE A O 1
ATOM 1402 N N . MET A 1 180 ? -10.307 5.432 15.873 1.00 98.44 180 MET A N 1
ATOM 1403 C CA . MET A 1 180 ? -10.291 3.969 15.754 1.00 98.44 180 MET A CA 1
ATOM 1404 C C . MET A 1 180 ? -11.676 3.388 15.464 1.00 98.44 180 MET A C 1
ATOM 1406 O O . MET A 1 180 ? -11.791 2.503 14.616 1.00 98.44 180 MET A O 1
ATOM 1410 N N . ARG A 1 181 ? -12.736 3.926 16.077 1.00 97.75 181 ARG A N 1
ATOM 1411 C CA . ARG A 1 181 ? -14.123 3.553 15.752 1.00 97.75 181 ARG A CA 1
ATOM 1412 C C . ARG A 1 181 ? -14.450 3.821 14.288 1.00 97.75 181 ARG A C 1
ATOM 1414 O O . ARG A 1 181 ? -15.080 2.993 13.638 1.00 97.75 181 ARG A O 1
ATOM 1421 N N . LYS A 1 182 ? -14.013 4.955 13.733 1.00 97.88 182 LYS A N 1
ATOM 1422 C CA . LYS A 1 182 ? -14.217 5.252 12.310 1.00 97.88 182 LYS A CA 1
ATOM 1423 C C . LYS A 1 182 ? -13.450 4.286 11.404 1.00 97.88 182 LYS A C 1
ATOM 1425 O O . LYS A 1 182 ? -14.009 3.828 10.411 1.00 97.88 182 LYS A O 1
ATOM 1430 N N . VAL A 1 183 ? -12.204 3.955 11.742 1.00 98.25 183 VAL A N 1
ATOM 1431 C CA . VAL A 1 183 ? -11.402 2.963 11.005 1.00 98.25 183 VAL A CA 1
ATOM 1432 C C . VAL A 1 183 ? -12.095 1.597 11.006 1.00 98.25 183 VAL A C 1
ATOM 1434 O O . VAL A 1 183 ? -12.278 1.010 9.943 1.00 98.25 183 VAL A O 1
ATOM 1437 N N . VAL A 1 184 ? -12.537 1.109 12.167 1.00 97.25 184 VAL A N 1
ATOM 1438 C CA . VAL A 1 184 ? -13.181 -0.211 12.300 1.00 97.25 184 VAL A CA 1
ATOM 1439 C C . VAL A 1 184 ? -14.528 -0.287 11.574 1.00 97.25 184 VAL A C 1
ATOM 1441 O O . VAL A 1 184 ? -14.861 -1.343 11.050 1.00 97.25 184 VAL A O 1
ATOM 1444 N N . LYS A 1 185 ? -15.237 0.837 11.406 1.00 96.81 185 LYS A N 1
ATOM 1445 C CA . LYS A 1 185 ? -16.459 0.929 10.579 1.00 96.81 185 LYS A CA 1
ATOM 1446 C C . LYS A 1 185 ? -16.244 0.698 9.078 1.00 96.81 185 LYS A C 1
ATOM 1448 O O . LYS A 1 185 ? -17.204 0.737 8.313 1.00 96.81 185 LYS A O 1
ATOM 1453 N N . ARG A 1 186 ? -15.007 0.501 8.603 1.00 97.81 186 ARG A N 1
ATOM 1454 C CA . ARG A 1 186 ? -14.772 0.044 7.227 1.00 97.81 186 ARG A CA 1
ATOM 1455 C C . ARG A 1 186 ? -15.042 -1.460 7.136 1.00 97.81 186 ARG A C 1
ATOM 1457 O O . ARG A 1 186 ? -14.099 -2.253 7.134 1.00 97.81 186 ARG A O 1
ATOM 1464 N N . ASP A 1 187 ? -16.309 -1.836 6.986 1.00 97.06 187 ASP A N 1
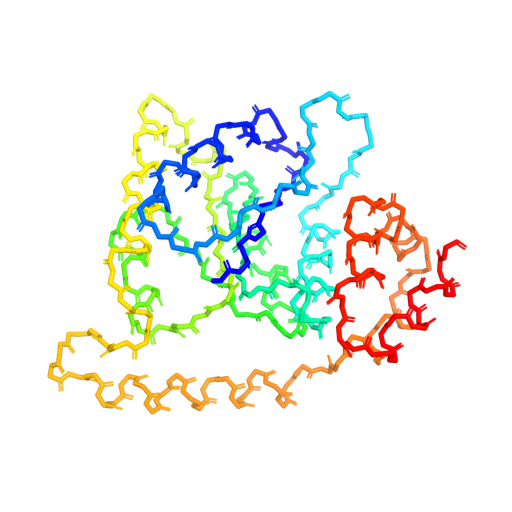ATOM 1465 C CA . ASP A 1 187 ? -16.761 -3.238 7.007 1.00 97.06 187 ASP A CA 1
ATOM 1466 C C . ASP A 1 187 ? -15.997 -4.132 6.022 1.00 97.06 187 ASP A C 1
ATOM 1468 O O . ASP A 1 187 ? -15.534 -5.207 6.390 1.00 97.06 187 ASP A O 1
ATOM 1472 N N . PHE A 1 188 ? -15.721 -3.650 4.802 1.00 97.94 188 PHE A N 1
ATOM 1473 C CA . PHE A 1 188 ? -14.927 -4.400 3.817 1.00 97.94 188 PHE A CA 1
ATOM 1474 C C . PHE A 1 188 ? -13.567 -4.860 4.361 1.00 97.94 188 PHE A C 1
ATOM 1476 O O . PHE A 1 188 ? -13.125 -5.961 4.044 1.00 97.94 188 PHE A O 1
ATOM 1483 N N . VAL A 1 189 ? -12.888 -4.023 5.153 1.00 98.69 189 VAL A N 1
ATOM 1484 C CA . VAL A 1 189 ? -11.602 -4.371 5.773 1.00 98.69 189 VAL A CA 1
ATOM 1485 C C . VAL A 1 189 ? -11.835 -5.186 7.036 1.00 98.69 189 VAL A C 1
ATOM 1487 O O . VAL A 1 189 ? -11.211 -6.235 7.200 1.00 98.69 189 VAL A O 1
ATOM 1490 N N . TYR A 1 190 ? -12.730 -4.725 7.909 1.00 98.56 190 TYR A N 1
ATOM 1491 C CA . TYR A 1 190 ? -13.009 -5.369 9.186 1.00 98.56 190 TYR A CA 1
ATOM 1492 C C . TYR A 1 190 ? -13.460 -6.823 9.008 1.00 98.56 190 TYR A C 1
ATOM 1494 O O . TYR A 1 190 ? -12.804 -7.732 9.519 1.00 98.56 190 TYR A O 1
ATOM 1502 N N . ASP A 1 191 ? -14.497 -7.066 8.208 1.00 98.56 191 ASP A N 1
ATOM 1503 C CA . ASP A 1 191 ? -15.056 -8.399 7.974 1.00 98.56 191 ASP A CA 1
ATOM 1504 C C . ASP A 1 191 ? -14.026 -9.334 7.341 1.00 98.56 191 ASP A C 1
ATOM 1506 O O . ASP A 1 191 ? -13.901 -10.505 7.714 1.00 98.56 191 ASP A O 1
ATOM 1510 N N . TYR A 1 192 ? -13.233 -8.816 6.400 1.00 98.75 192 TYR A N 1
ATOM 1511 C CA . TYR A 1 192 ? -12.189 -9.594 5.744 1.00 98.75 192 TYR A CA 1
ATOM 1512 C C . TYR A 1 192 ? -11.075 -9.987 6.722 1.00 98.75 192 TYR A C 1
ATOM 1514 O O . TYR A 1 192 ? -10.613 -11.130 6.706 1.00 98.75 192 TYR A O 1
ATOM 1522 N N . VAL A 1 193 ? -10.669 -9.080 7.613 1.00 98.75 193 VAL A N 1
ATOM 1523 C CA . VAL A 1 193 ? -9.680 -9.355 8.666 1.00 98.75 193 VAL A CA 1
ATOM 1524 C C . VAL A 1 193 ? -10.244 -10.317 9.708 1.00 98.75 193 VAL A C 1
ATOM 1526 O O . VAL A 1 193 ? -9.553 -11.259 10.100 1.00 98.75 193 VAL A O 1
ATOM 1529 N N . MET A 1 194 ? -11.506 -10.169 10.112 1.00 98.56 194 MET A N 1
ATOM 1530 C CA . MET A 1 194 ? -12.153 -11.128 11.010 1.00 98.56 194 MET A CA 1
ATOM 1531 C C . MET A 1 194 ? -12.202 -12.526 10.392 1.00 98.56 194 MET A C 1
ATOM 1533 O O . MET A 1 194 ? -11.939 -13.514 11.085 1.00 98.56 194 MET A O 1
ATOM 1537 N N . LYS A 1 195 ? -12.457 -12.630 9.086 1.00 98.44 195 LYS A N 1
ATOM 1538 C CA . LYS A 1 195 ? -12.555 -13.914 8.386 1.00 98.44 195 LYS A CA 1
ATOM 1539 C C . LYS A 1 195 ? -11.201 -14.560 8.080 1.00 98.44 195 LYS A C 1
ATOM 1541 O O . LYS A 1 195 ? -11.057 -15.766 8.266 1.00 98.44 195 LYS A O 1
ATOM 1546 N N . TYR A 1 196 ? -10.220 -13.792 7.607 1.00 98.50 196 TYR A N 1
ATOM 1547 C CA . TYR A 1 196 ? -8.968 -14.327 7.049 1.00 98.50 196 TYR A CA 1
ATOM 1548 C C . TYR A 1 196 ? -7.702 -13.929 7.817 1.00 98.50 196 TYR A C 1
ATOM 1550 O O . TYR A 1 196 ? -6.632 -14.471 7.536 1.00 98.50 196 TYR A O 1
ATOM 1558 N N . GLY A 1 197 ? -7.804 -13.003 8.772 1.00 98.25 197 GLY A N 1
ATOM 1559 C CA . GLY A 1 197 ? -6.697 -12.589 9.626 1.00 98.25 197 GLY A CA 1
ATOM 1560 C C . GLY A 1 197 ? -6.252 -13.702 10.577 1.00 98.25 197 GLY A C 1
ATOM 1561 O O . GLY A 1 197 ? -7.066 -14.414 11.174 1.00 98.25 197 GLY A O 1
ATOM 1562 N N . GLN A 1 198 ? -4.938 -13.835 10.723 1.00 98.31 198 GLN A N 1
ATOM 1563 C CA . GLN A 1 198 ? -4.262 -14.858 11.521 1.00 98.31 198 GLN A CA 1
ATOM 1564 C C . GLN A 1 198 ? -3.825 -14.341 12.900 1.00 98.31 198 GLN A C 1
ATOM 1566 O O . GLN A 1 198 ? -3.607 -15.143 13.807 1.00 98.31 198 GLN A O 1
ATOM 1571 N N . ASN A 1 199 ? -3.703 -13.019 13.077 1.00 97.81 199 ASN A N 1
ATOM 1572 C CA . ASN A 1 199 ? -3.390 -12.406 14.369 1.00 97.81 199 ASN A CA 1
ATOM 1573 C C . ASN A 1 199 ? -4.651 -12.356 15.254 1.00 97.81 199 ASN A C 1
ATOM 1575 O O . ASN A 1 199 ? -5.530 -11.521 15.040 1.00 97.81 199 ASN A O 1
ATOM 1579 N N . LYS A 1 200 ? -4.757 -13.282 16.216 1.00 97.88 200 LYS A N 1
ATOM 1580 C CA . LYS A 1 200 ? -5.930 -13.411 17.100 1.00 97.88 200 LYS A CA 1
ATOM 1581 C C . LYS A 1 200 ? -6.087 -12.227 18.050 1.00 97.88 200 LYS A C 1
ATOM 1583 O O . LYS A 1 200 ? -7.188 -11.708 18.162 1.00 97.88 200 LYS A O 1
ATOM 1588 N N . GLU A 1 201 ? -4.995 -11.779 18.659 1.00 98.12 201 GLU A N 1
ATOM 1589 C CA . GLU A 1 201 ? -5.007 -10.675 19.622 1.00 98.12 201 GLU A CA 1
ATOM 1590 C C . GLU A 1 201 ? -5.441 -9.365 18.958 1.00 98.12 201 GLU A C 1
ATOM 1592 O O . GLU A 1 201 ? -6.315 -8.666 19.464 1.00 98.12 201 GLU A O 1
ATOM 1597 N N . LEU A 1 202 ? -4.927 -9.079 17.755 1.00 98.31 202 LEU A N 1
ATOM 1598 C CA . LEU A 1 202 ? -5.389 -7.930 16.977 1.00 98.31 202 LEU A CA 1
ATOM 1599 C C . LEU A 1 202 ? -6.883 -8.038 16.646 1.00 98.31 202 LEU A C 1
ATOM 1601 O O . LEU A 1 202 ? -7.591 -7.038 16.699 1.00 98.31 202 LEU A O 1
ATOM 1605 N N . LYS A 1 203 ? -7.385 -9.235 16.317 1.00 98.50 203 LYS A N 1
ATOM 1606 C CA . LYS A 1 203 ? -8.811 -9.422 16.021 1.00 98.50 203 LYS A CA 1
ATOM 1607 C C . LYS A 1 203 ? -9.695 -9.158 17.238 1.00 98.50 203 LYS A C 1
ATOM 1609 O O . LYS A 1 203 ? -10.673 -8.428 17.115 1.00 98.50 203 LYS A O 1
ATOM 1614 N N . GLU A 1 204 ? -9.334 -9.719 18.388 1.00 98.25 204 GLU A N 1
ATOM 1615 C CA . GLU A 1 204 ? -10.030 -9.497 19.661 1.00 98.25 204 GLU A CA 1
ATOM 1616 C C . GLU A 1 204 ? -10.017 -8.012 20.044 1.00 98.25 204 GLU A C 1
ATOM 1618 O O . GLU A 1 204 ? -11.044 -7.460 20.440 1.00 98.25 204 GLU A O 1
ATOM 1623 N N . LEU A 1 205 ? -8.887 -7.329 19.838 1.00 98.38 205 LEU A N 1
ATOM 1624 C CA . LEU A 1 205 ? -8.795 -5.894 20.069 1.00 98.38 205 LEU A CA 1
ATOM 1625 C C . LEU A 1 205 ? -9.745 -5.109 19.156 1.00 98.38 205 LEU A C 1
ATOM 1627 O O . LEU A 1 205 ? -10.489 -4.271 19.653 1.00 98.38 205 LEU A O 1
ATOM 1631 N N . LEU A 1 206 ? -9.764 -5.378 17.846 1.00 98.19 206 LEU A N 1
ATOM 1632 C CA . LEU A 1 206 ? -10.625 -4.663 16.891 1.00 98.19 206 LEU A CA 1
ATOM 1633 C C . LEU A 1 206 ? -12.119 -4.825 17.211 1.00 98.19 206 LEU A C 1
ATOM 1635 O O . LEU A 1 206 ? -12.870 -3.867 17.049 1.00 98.19 206 LEU A O 1
ATOM 1639 N N . GLN A 1 207 ? -12.539 -5.988 17.717 1.00 97.50 207 GLN A N 1
ATOM 1640 C CA . GLN A 1 207 ? -13.919 -6.219 18.166 1.00 97.50 207 GLN A CA 1
ATOM 1641 C C . GLN A 1 207 ? -14.342 -5.262 19.290 1.00 97.50 207 GLN A C 1
ATOM 1643 O O . GLN A 1 207 ? -15.507 -4.885 19.358 1.00 97.50 207 GLN A O 1
ATOM 1648 N N . SER A 1 208 ? -13.414 -4.816 20.145 1.00 96.88 208 SER A N 1
ATOM 1649 C CA . SER A 1 208 ? -13.731 -3.861 21.221 1.00 96.88 208 SER A CA 1
ATOM 1650 C C . SER A 1 208 ? -14.029 -2.428 20.739 1.00 96.88 208 SER A C 1
ATOM 1652 O O . SER A 1 208 ? -14.495 -1.603 21.526 1.00 96.88 208 SER A O 1
ATOM 1654 N N . TYR A 1 209 ? -13.782 -2.131 19.457 1.00 95.81 209 TYR A N 1
ATOM 1655 C CA . TYR A 1 209 ? -14.012 -0.823 18.826 1.00 95.81 209 TYR A CA 1
ATOM 1656 C C . TYR A 1 209 ? -15.203 -0.808 17.854 1.00 95.81 209 TYR A C 1
ATOM 1658 O O . TYR A 1 209 ? -15.442 0.233 17.231 1.00 95.81 209 TYR A O 1
ATOM 1666 N N . GLN A 1 210 ? -15.913 -1.933 17.705 1.00 82.69 210 GLN A N 1
ATOM 1667 C CA . GLN A 1 210 ? -17.099 -2.046 16.852 1.00 82.69 210 GLN A CA 1
ATOM 1668 C C . GLN A 1 210 ? -18.353 -1.453 17.510 1.00 82.69 210 GLN A C 1
ATOM 1670 O O . GLN A 1 210 ? -18.481 -1.533 18.753 1.00 82.69 210 GLN A O 1
#

Radius of gyration: 16.54 Å; chains: 1; bounding box: 47×32×43 Å

pLDDT: mean 97.87, std 1.53, range [82.69, 98.94]

Sequence (210 aa):
MKVAIIQASSQKAKNNLLYNSVMRTVKDKKYEVINFGIFPDEEIEYSYIETAMLISILLESKAVDFVITGCSSGQGMMLACNSLPGVLCGYVENPPDAYLFGRINNGNAVSFPLGLNFGWAGEINLQCTLDKLFDEPFGIGYPKQDAIRKQRDTKLLKTINSITKRELVEVIPKIDLDFMRKVVKRDFVYDYVMKYGQNKELKELLQSYQ

Secondary structure (DSSP, 8-state):
-EEEE---GGGGGGHHHHHHHHHHHTTTS--EEEE----TT--S---HHHHHHHHHHHHHTTS-SEEEEEESSSHHHHHHHHHSTT--EEE-SSHHHHHHIIIII--SEEEEESSTT--TTHHHHHHHHHHHHHSS-TTS-SSGGGHHHHHHHHHHHHHHHHHHS--HHHHGGGS-HHHHHHHHT-HHHHHHHHHH---HHHHHHHHTT-

Foldseek 3Di:
DEEEEEEFLQQLVCQVLLQVLLCVLCVVPPYHYHYLGVHPPDPDGDGLLLRLVLVLLCQLLVLGQAYEYEDQQLVSNCVSNLQAPRFDEFEFAALVSLLQCQQQQVTRYYYYNSRVVCDVCVSVRSNNNSNSNPVDHGLCHPPNVCSVVSSVVNVVVSVVSNVVHDRCLVVVVVDDLVSLLSSLVSCSSLVSSLVRGPPPSSNVVSVVSD

InterPro domains:
  IPR003500 Sugar-phosphate isomerase, RpiB/LacA/LacB family [PF02502] (19-113)
  IPR003500 Sugar-phosphate isomerase, RpiB/LacA/LacB family [PTHR30345] (18-155)
  IPR036569 Sugar-phosphate isomerase, RpiB/LacA/LacB superfamily [G3DSA:3.40.1400.10] (1-210)
  IPR036569 Sugar-phosphate isomerase, RpiB/LacA/LacB superfamily [SSF89623] (1-159)

Organism: NCBI:txid536227